Protein AF-0000000073393380 (afdb_homodimer)

Solvent-accessible surface area (backbone atoms only — not comparable to full-atom values): 17918 Å² total; per-residue (Å²): 132,68,66,60,59,57,25,52,54,34,17,54,56,36,40,77,70,47,78,63,51,89,73,60,77,47,24,74,62,22,29,33,35,40,22,44,16,52,10,60,42,40,90,41,51,41,58,27,42,63,48,53,60,24,25,34,31,43,33,21,24,47,62,35,46,78,71,42,46,29,61,55,38,27,52,35,43,33,40,66,76,34,58,25,59,35,37,38,33,36,30,43,53,91,44,82,36,46,63,52,49,51,66,61,51,49,51,40,38,45,76,58,66,36,54,64,75,62,55,69,74,46,62,55,52,63,57,62,46,49,43,77,46,56,70,60,47,27,53,53,38,48,50,53,52,66,66,33,77,79,41,65,95,56,43,54,29,18,33,40,27,37,67,44,50,45,44,71,43,81,77,38,82,49,124,131,67,66,62,59,57,26,54,54,34,17,56,55,37,40,74,69,49,76,63,51,91,73,60,78,47,24,73,63,21,29,32,33,40,21,44,16,54,11,57,42,41,92,41,51,41,58,25,43,63,48,52,61,24,25,35,32,42,32,20,23,50,64,36,47,77,72,41,47,31,62,55,36,28,52,34,44,34,40,65,74,36,57,25,58,35,36,38,33,36,30,44,52,90,44,80,38,48,63,54,49,50,66,61,50,50,52,41,40,43,76,56,65,37,55,65,73,62,55,68,74,46,61,54,53,64,59,62,45,50,43,79,46,56,68,58,46,26,54,52,39,49,50,53,52,67,66,32,75,79,40,65,94,56,42,55,29,18,33,39,27,37,69,44,49,45,43,70,41,81,77,37,84,48,124

Radius of gyration: 18.84 Å; Cα contacts (8 Å, |Δi|>4): 774; chains: 2; bounding box: 48×49×43 Å

InterPro domains:
  IPR001765 Carbonic anhydrase [PF00484] (32-168)
  IPR001765 Carbonic anhydrase [PTHR43175] (2-173)
  IPR001765 Carbonic anhydrase [SM00947] (24-172)
  IPR036874 Carbonic anhydrase superfa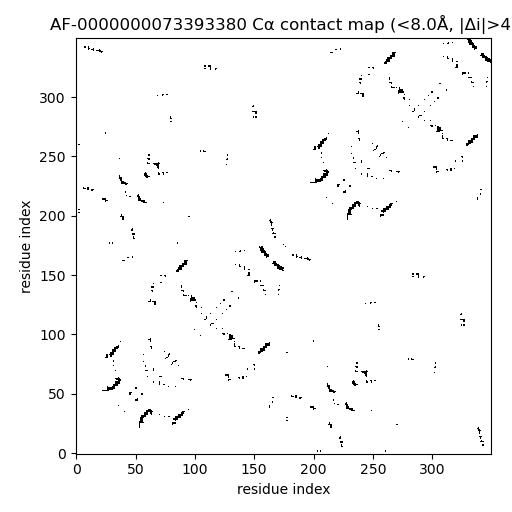mily [G3DSA:3.40.1050.10] (2-174)
  IPR036874 Carbonic anhydrase superfamily [SSF53056] (4-171)

Sequence (350 aa):
MMILNEILENNKKFVDEFVGEELSHHPQKKLAILTCMDCRLTGFLEPALGIGRGDAKIIKNAGNTIVGEDAIRSIAAAIFSLGAEEVLVIGHTECGMAGSDPDKLRNAMIERGIPQEEIDKVDLKSWIGGFEDEEENVIDTVEKIRNHPLIPDVPIHGLMMDIVTGKLDVVVDDRMMILNEILENNKKFVDEFVGEELSHHPQKKLAILTCMDCRLTGFLEPALGIGRGDAKIIKNAGNTIVGEDAIRSIAAAIFSLGAEEVLVIGHTECGMAGSDPDKLRNAMIERGIPQEEIDKVDLKSWIGGFEDEEENVIDTVEKIRNHPLIPDVPIHGLMMDIVTGKLDVVVDDR

Foldseek 3Di:
DPVVVVVVVVVVVVVVPDDDDDADQAAPQLEEEQEEPDPLCVVQLQVLVPHDPRHYHYHYYQLSADLDCPVLVSVLCSVPPRRRQEYEYEYEPPRPLAPDDLVVVLVVCVVVPNDPVVVVVDPSCSVNRGHNDSLVRQVVRQVCNCPDPSHDDGHYWYWYAYSVPRDIDTSGGRD/DPVVVVVVVVVVVVVVPDDDDDADQAAPQLEEEQEEPDPLCVVQLQVLVPHDPRHYHYHYYQLSADLDCPVLVSVLCSVPPRRRQEYEYEYEPPRPLAPDDLVVVLVVCVVVPNDPVVVVVDPSCSVNRGHNDSLVRQVVRQVCNCPDPSHDDGHYWYWYAYSVPRDIDTSGGRD

pLDDT: mean 96.75, std 4.53, range [51.59, 98.94]

Structure (mmCIF, N/CA/C/O backbone):
data_AF-0000000073393380-model_v1
#
loop_
_entity.id
_entity.type
_entity.pdbx_description
1 polymer 'Carbonic anhydrase'
#
loop_
_atom_site.group_PDB
_atom_site.id
_atom_site.type_symbol
_atom_site.label_atom_id
_atom_site.label_alt_id
_atom_site.label_comp_id
_atom_site.label_asym_id
_atom_site.label_entity_id
_atom_site.label_seq_id
_atom_site.pdbx_PDB_ins_code
_atom_site.Cartn_x
_atom_site.Cartn_y
_atom_site.Cartn_z
_atom_site.occupancy
_atom_site.B_iso_or_equiv
_atom_site.auth_seq_id
_atom_site.auth_comp_id
_atom_site.auth_asym_id
_atom_site.auth_atom_id
_atom_site.pdbx_PDB_model_num
ATOM 1 N N . MET A 1 1 ? 7.055 25.594 3.498 1 51.59 1 MET A N 1
ATOM 2 C CA . MET A 1 1 ? 7.109 25.344 2.062 1 51.59 1 MET A CA 1
ATOM 3 C C . MET A 1 1 ? 6.371 24.047 1.716 1 51.59 1 MET A C 1
ATOM 5 O O . MET A 1 1 ? 6.316 23.125 2.527 1 51.59 1 MET A O 1
ATOM 9 N N . MET A 1 2 ? 5.367 24.125 0.705 1 72.38 2 MET A N 1
ATOM 10 C CA . MET A 1 2 ? 4.531 23.016 0.261 1 72.38 2 MET A CA 1
ATOM 11 C C . MET A 1 2 ? 5.379 21.891 -0.342 1 72.38 2 MET A C 1
ATOM 13 O O . MET A 1 2 ? 6.152 22.125 -1.27 1 72.38 2 MET A O 1
ATOM 17 N N . ILE A 1 3 ? 5.492 20.734 0.31 1 90.38 3 ILE A N 1
ATOM 18 C CA . ILE A 1 3 ? 6.348 19.594 -0.017 1 90.38 3 ILE A CA 1
ATOM 19 C C . ILE A 1 3 ? 6.246 19.281 -1.509 1 90.38 3 ILE A C 1
ATOM 21 O O . ILE A 1 3 ? 7.199 18.781 -2.113 1 90.38 3 ILE A O 1
ATOM 25 N N . LEU A 1 4 ? 5.195 19.797 -2.158 1 94.31 4 LEU A N 1
ATOM 26 C CA . LEU A 1 4 ? 4.98 19.484 -3.568 1 94.31 4 LEU A CA 1
ATOM 27 C C . LEU A 1 4 ? 6.039 20.156 -4.438 1 94.31 4 LEU A C 1
ATOM 29 O O . LEU A 1 4 ? 6.57 19.547 -5.363 1 94.31 4 LEU A O 1
ATOM 33 N N . ASN A 1 5 ? 6.41 21.453 -4.121 1 94.88 5 ASN A N 1
ATOM 34 C CA . ASN A 1 5 ? 7.422 22.156 -4.898 1 94.88 5 ASN A CA 1
ATOM 35 C C . ASN A 1 5 ? 8.773 21.453 -4.832 1 94.88 5 ASN A C 1
ATOM 37 O O . ASN A 1 5 ? 9.469 21.344 -5.84 1 94.88 5 ASN A O 1
ATOM 41 N N . GLU A 1 6 ? 9.102 21.047 -3.682 1 96 6 GLU A N 1
ATOM 42 C CA . GLU A 1 6 ? 10.352 20.328 -3.504 1 96 6 GLU A CA 1
ATOM 43 C C . GLU A 1 6 ? 10.359 19.031 -4.305 1 96 6 GLU A C 1
ATOM 45 O O . GLU A 1 6 ? 11.375 18.672 -4.922 1 96 6 GLU A O 1
ATOM 50 N N . ILE A 1 7 ? 9.266 18.344 -4.336 1 97.56 7 ILE A N 1
ATOM 51 C CA . ILE A 1 7 ? 9.117 17.094 -5.059 1 97.56 7 ILE A CA 1
ATOM 52 C C . ILE A 1 7 ? 9.281 17.328 -6.559 1 97.56 7 ILE A C 1
ATOM 54 O O . ILE A 1 7 ? 10 16.594 -7.238 1 97.56 7 ILE A O 1
ATOM 58 N N . LEU A 1 8 ? 8.688 18.375 -7.031 1 97.62 8 LEU A N 1
ATOM 59 C CA . LEU A 1 8 ? 8.742 18.656 -8.461 1 97.62 8 LEU A CA 1
ATOM 60 C C . LEU A 1 8 ? 10.148 19.094 -8.867 1 97.62 8 LEU A C 1
ATOM 62 O O . LEU A 1 8 ? 10.609 18.75 -9.961 1 97.62 8 LEU A O 1
ATOM 66 N N . GLU A 1 9 ? 10.828 19.859 -8 1 97.31 9 GLU A N 1
ATOM 67 C CA . GLU A 1 9 ? 12.211 20.234 -8.266 1 97.31 9 GLU A CA 1
ATOM 68 C C . GLU A 1 9 ? 13.125 19.016 -8.312 1 97.31 9 GLU A C 1
ATOM 70 O O . GLU A 1 9 ? 13.969 18.906 -9.203 1 97.31 9 GLU A O 1
ATOM 75 N N . ASN A 1 10 ? 12.953 18.156 -7.367 1 98.12 10 ASN A N 1
ATOM 76 C CA . ASN A 1 10 ? 13.711 16.922 -7.367 1 98.12 10 ASN A CA 1
ATOM 77 C C . ASN A 1 10 ? 13.43 16.094 -8.617 1 98.12 10 ASN A C 1
ATOM 79 O O . ASN A 1 10 ? 14.336 15.484 -9.188 1 98.12 10 ASN A O 1
ATOM 83 N N . ASN A 1 11 ? 12.148 16.031 -9.023 1 98.69 11 ASN A N 1
ATOM 84 C CA . ASN A 1 11 ? 11.766 15.234 -10.18 1 98.69 11 ASN A CA 1
ATOM 85 C C . ASN A 1 11 ? 12.414 15.75 -11.461 1 98.69 11 ASN A C 1
ATOM 87 O O . ASN A 1 11 ? 12.82 14.953 -12.312 1 98.69 11 ASN A O 1
ATOM 91 N N . LYS A 1 12 ? 12.508 17.062 -11.57 1 98.19 12 LYS A N 1
ATOM 92 C CA . LYS A 1 12 ? 13.18 17.641 -12.727 1 98.19 12 LYS A CA 1
ATOM 93 C C . LYS A 1 12 ? 14.617 17.141 -12.836 1 98.19 12 LYS A C 1
ATOM 95 O O . LYS A 1 12 ? 15.062 16.75 -13.914 1 98.19 12 LYS A O 1
ATOM 100 N N . LYS A 1 13 ? 15.305 17.141 -11.727 1 98.25 13 LYS A N 1
ATOM 101 C CA . LYS A 1 13 ? 16.688 16.656 -11.695 1 98.25 13 LYS A CA 1
ATOM 102 C C . LYS A 1 13 ? 16.75 15.172 -12.023 1 98.25 13 LYS A C 1
ATOM 104 O O . LYS A 1 13 ? 17.625 14.734 -12.781 1 98.25 13 LYS A O 1
ATOM 109 N N . PHE A 1 14 ? 15.852 14.453 -11.43 1 98.62 14 PHE A N 1
ATOM 110 C CA . PHE A 1 14 ? 15.797 13.016 -11.648 1 98.62 14 PHE A CA 1
ATOM 111 C C . PHE A 1 14 ? 15.633 12.695 -13.133 1 98.62 14 PHE A C 1
ATOM 113 O O . PHE A 1 14 ? 16.359 11.867 -13.68 1 98.62 14 PHE A O 1
ATOM 120 N N . VAL A 1 15 ? 14.664 13.305 -13.789 1 98 15 VAL A N 1
ATOM 121 C CA . VAL A 1 15 ? 14.32 13.039 -15.18 1 98 15 VAL A CA 1
ATOM 122 C C . VAL A 1 15 ? 15.492 13.414 -16.078 1 98 15 VAL A C 1
ATOM 124 O O . VAL A 1 15 ? 15.75 12.742 -17.094 1 98 15 VAL A O 1
ATOM 127 N N . ASP A 1 16 ? 16.234 14.445 -15.719 1 97.5 16 ASP A N 1
ATOM 128 C CA . ASP A 1 16 ? 17.391 14.898 -16.5 1 97.5 16 ASP A CA 1
ATOM 129 C C . ASP A 1 16 ? 18.5 13.852 -16.5 1 97.5 16 ASP A C 1
ATOM 131 O O . ASP A 1 16 ? 19.281 13.758 -17.438 1 97.5 16 ASP A O 1
ATOM 135 N N . GLU A 1 17 ? 18.516 13.031 -15.438 1 97.19 17 GLU A N 1
ATOM 136 C CA . GLU A 1 17 ? 19.641 12.117 -15.258 1 97.19 17 GLU A CA 1
ATOM 137 C C . GLU A 1 17 ? 19.25 10.68 -15.562 1 97.19 17 GLU A C 1
ATOM 139 O O . GLU A 1 17 ? 20.094 9.852 -15.906 1 97.19 17 GLU A O 1
ATOM 144 N N . PHE A 1 18 ? 18 10.414 -15.43 1 95.81 18 PHE A N 1
ATOM 145 C CA . PHE A 1 18 ? 17.516 9.047 -15.555 1 95.81 18 PHE A CA 1
ATOM 146 C C . PHE A 1 18 ? 17.281 8.688 -17.016 1 95.81 18 PHE A C 1
ATOM 148 O O . PHE A 1 18 ? 16.656 9.453 -17.75 1 95.81 18 PHE A O 1
ATOM 155 N N . VAL A 1 19 ? 17.797 7.523 -17.453 1 93.88 19 VAL A N 1
ATOM 156 C CA . VAL A 1 19 ? 17.516 6.992 -18.781 1 93.88 19 VAL A CA 1
ATOM 157 C C . VAL A 1 19 ? 16.297 6.062 -18.734 1 93.88 19 VAL A C 1
ATOM 159 O O . VAL A 1 19 ? 16.344 5.031 -18.047 1 93.88 19 VAL A O 1
ATOM 162 N N . GLY A 1 20 ? 15.273 6.387 -19.438 1 93.06 20 GLY A N 1
ATOM 163 C CA . GLY A 1 20 ? 14.023 5.637 -19.438 1 93.06 20 GLY A CA 1
ATOM 164 C C . GLY A 1 20 ? 14.219 4.16 -19.719 1 93.06 20 GLY A C 1
ATOM 165 O O . GLY A 1 20 ? 15.07 3.781 -20.531 1 93.06 20 GLY A O 1
ATOM 166 N N . GLU A 1 21 ? 13.453 3.314 -18.984 1 93.5 21 GLU A N 1
ATOM 167 C CA . GLU A 1 21 ? 13.492 1.865 -19.156 1 93.5 21 GLU A CA 1
ATOM 168 C C . GLU A 1 21 ? 12.086 1.28 -19.219 1 93.5 21 GLU A C 1
ATOM 170 O O . GLU A 1 21 ? 11.242 1.605 -18.375 1 93.5 21 GLU A O 1
ATOM 175 N N . GLU A 1 22 ? 11.844 0.498 -20.25 1 95.88 22 GLU A N 1
ATOM 176 C CA . GLU A 1 22 ? 10.562 -0.199 -20.344 1 95.88 22 GLU A CA 1
ATOM 177 C C . GLU A 1 22 ? 10.617 -1.55 -19.641 1 95.88 22 GLU A C 1
ATOM 179 O O . GLU A 1 22 ? 11.547 -2.33 -19.844 1 95.88 22 GLU A O 1
ATOM 184 N N . LEU A 1 23 ? 9.664 -1.753 -18.75 1 96.56 23 LEU A N 1
ATOM 185 C CA . LEU A 1 23 ? 9.555 -3.016 -18.031 1 96.56 23 LEU A CA 1
ATOM 186 C C . LEU A 1 23 ? 8.141 -3.572 -18.125 1 96.56 23 LEU A C 1
ATOM 188 O O . LEU A 1 23 ? 7.176 -2.814 -18.281 1 96.56 23 LEU A O 1
ATOM 192 N N . SER A 1 24 ? 8.039 -4.84 -18.062 1 95.56 24 SER A N 1
ATOM 193 C CA . SER A 1 24 ? 6.742 -5.5 -17.984 1 95.56 24 SER A CA 1
ATOM 194 C C . SER A 1 24 ? 6.004 -5.145 -16.703 1 95.56 24 SER A C 1
ATOM 196 O O . SER A 1 24 ? 6.629 -4.949 -15.656 1 95.56 24 SER A O 1
ATOM 198 N N . HIS A 1 25 ? 4.711 -5.078 -16.766 1 95 25 HIS A N 1
ATOM 199 C CA . HIS A 1 25 ? 3.939 -4.852 -15.555 1 95 25 HIS A CA 1
ATOM 200 C C . HIS A 1 25 ? 3.67 -6.164 -14.82 1 95 25 HIS A C 1
ATOM 202 O O . HIS A 1 25 ? 3.027 -6.172 -13.766 1 95 25 HIS A O 1
ATOM 208 N N . HIS A 1 26 ? 4.094 -7.297 -15.367 1 97.31 26 HIS A N 1
ATOM 209 C CA . HIS A 1 26 ? 4.055 -8.57 -14.656 1 97.31 26 HIS A CA 1
ATOM 210 C C . HIS A 1 26 ? 5.273 -8.727 -13.75 1 97.31 26 HIS A C 1
ATOM 212 O O . HIS A 1 26 ? 6.41 -8.562 -14.195 1 97.31 26 HIS A O 1
ATOM 218 N N . PRO A 1 27 ? 5.055 -9.07 -12.477 1 98 27 PRO A N 1
ATOM 219 C CA . PRO A 1 27 ? 6.199 -9.195 -11.57 1 98 27 PRO A CA 1
ATOM 220 C C . PRO A 1 27 ? 7.09 -10.391 -11.914 1 98 27 PRO A C 1
ATOM 222 O O . PRO A 1 27 ? 6.621 -11.531 -11.945 1 98 27 PRO A O 1
ATOM 225 N N . GLN A 1 28 ? 8.352 -10.148 -12.055 1 97.44 28 GLN A N 1
ATOM 226 C CA . GLN A 1 28 ? 9.305 -11.148 -12.531 1 97.44 28 GLN A CA 1
ATOM 227 C C . GLN A 1 28 ? 9.453 -12.289 -11.523 1 97.44 28 GLN A C 1
ATOM 229 O O . GLN A 1 28 ? 9.672 -13.438 -11.914 1 97.44 28 GLN A O 1
ATOM 234 N N . LYS A 1 29 ? 9.273 -12 -10.297 1 97.56 29 LYS A N 1
ATOM 235 C CA . LYS A 1 29 ? 9.453 -13.047 -9.297 1 97.56 29 LYS A CA 1
ATOM 236 C C . LYS A 1 29 ? 8.109 -13.672 -8.914 1 97.56 29 LYS A C 1
ATOM 238 O O . LYS A 1 29 ? 8.031 -14.453 -7.969 1 97.56 29 LYS A O 1
ATOM 243 N N . LYS A 1 30 ? 6.992 -13.219 -9.609 1 97.75 30 LYS A N 1
ATOM 244 C CA . LYS A 1 30 ? 5.645 -13.75 -9.438 1 97.75 30 LYS A CA 1
ATOM 245 C C . LYS A 1 30 ? 5.203 -13.672 -7.977 1 97.75 30 LYS A C 1
ATOM 247 O O . LYS A 1 30 ? 4.637 -14.625 -7.441 1 97.75 30 LYS A O 1
ATOM 252 N N . LEU A 1 31 ? 5.547 -12.547 -7.328 1 98.25 31 LEU A N 1
ATOM 253 C CA . LEU A 1 31 ? 5.363 -12.344 -5.895 1 98.25 31 LEU A CA 1
ATOM 254 C C . LEU A 1 31 ? 4.473 -11.133 -5.629 1 98.25 31 LEU A C 1
ATOM 256 O O . LEU A 1 31 ? 4.625 -10.086 -6.27 1 98.25 31 LEU A O 1
ATOM 260 N N . ALA A 1 32 ? 3.498 -11.281 -4.77 1 98.69 32 ALA A N 1
ATOM 261 C CA . ALA A 1 32 ? 2.756 -10.172 -4.18 1 98.69 32 ALA A CA 1
ATOM 262 C C . ALA A 1 32 ? 3.064 -10.039 -2.689 1 98.69 32 ALA A C 1
ATOM 264 O O . ALA A 1 32 ? 3.17 -11.039 -1.978 1 98.69 32 ALA A O 1
ATOM 265 N N . ILE A 1 33 ? 3.289 -8.797 -2.215 1 98.94 33 ILE A N 1
ATOM 266 C CA . ILE A 1 33 ? 3.633 -8.531 -0.822 1 98.94 33 ILE A CA 1
ATOM 267 C C . ILE A 1 33 ? 2.621 -7.562 -0.217 1 98.94 33 ILE A C 1
ATOM 269 O O . ILE A 1 33 ? 2.287 -6.543 -0.826 1 98.94 33 ILE A O 1
ATOM 273 N N . LEU A 1 34 ? 2.023 -7.867 0.878 1 98.94 34 LEU A N 1
ATOM 274 C CA . LEU A 1 34 ? 1.316 -6.926 1.736 1 98.94 34 LEU A CA 1
ATOM 275 C C . LEU A 1 34 ? 2.162 -6.555 2.949 1 98.94 34 LEU A C 1
ATOM 277 O O . LEU A 1 34 ? 2.598 -7.43 3.701 1 98.94 34 LEU A O 1
ATOM 281 N N . THR A 1 35 ? 2.48 -5.266 3.123 1 98.94 35 THR A N 1
ATOM 282 C CA . THR A 1 35 ? 3.268 -4.797 4.258 1 98.94 35 THR A CA 1
ATOM 283 C C . THR A 1 35 ? 2.752 -3.451 4.758 1 98.94 35 THR A C 1
ATOM 285 O O . THR A 1 35 ? 1.677 -3.004 4.352 1 98.94 35 THR A O 1
ATOM 288 N N . CYS A 1 36 ? 3.434 -2.889 5.711 1 98.88 36 CYS A N 1
ATOM 289 C CA . CYS A 1 36 ? 2.977 -1.67 6.367 1 98.88 36 CYS A CA 1
ATOM 290 C C . CYS A 1 36 ? 3.34 -0.438 5.547 1 98.88 36 CYS A C 1
ATOM 292 O O . CYS A 1 36 ? 4.328 -0.449 4.809 1 98.88 36 CYS A O 1
ATOM 294 N N . MET A 1 37 ? 2.627 0.614 5.676 1 98.81 37 MET A N 1
ATOM 295 C CA . MET A 1 37 ? 2.885 1.902 5.039 1 98.81 37 MET A CA 1
ATOM 296 C C . MET A 1 37 ? 4.047 2.621 5.715 1 98.81 37 MET A C 1
ATOM 298 O O . MET A 1 37 ? 4.422 3.725 5.312 1 98.81 37 MET A O 1
ATOM 302 N N . ASP A 1 38 ? 4.691 2.129 6.715 1 98.81 38 ASP A N 1
ATOM 303 C CA . ASP A 1 38 ? 5.684 2.756 7.582 1 98.81 38 ASP A CA 1
ATOM 304 C C . ASP A 1 38 ? 6.805 3.393 6.762 1 98.81 38 ASP A C 1
ATOM 306 O O . ASP A 1 38 ? 7.348 2.766 5.852 1 98.81 38 ASP A O 1
ATOM 310 N N . CYS A 1 39 ? 7.148 4.621 7.117 1 98.75 39 CYS A N 1
ATOM 311 C CA . CYS A 1 39 ? 8.141 5.379 6.367 1 98.75 39 CYS A CA 1
ATOM 312 C C . CYS A 1 39 ? 9.516 4.746 6.488 1 98.75 39 CYS A C 1
ATOM 314 O O . CYS A 1 39 ? 10.375 4.949 5.625 1 98.75 39 CYS A O 1
ATOM 316 N N . ARG A 1 40 ? 9.805 3.949 7.512 1 98.69 40 ARG A N 1
ATOM 317 C CA . ARG A 1 40 ? 11.109 3.336 7.734 1 98.69 40 ARG A CA 1
ATOM 318 C C . ARG A 1 40 ? 11.328 2.158 6.793 1 98.69 40 ARG A C 1
ATOM 320 O O . ARG A 1 40 ? 12.461 1.683 6.641 1 98.69 40 ARG A O 1
ATOM 327 N N . LEU A 1 41 ? 10.297 1.688 6.062 1 98.69 41 LEU A N 1
ATOM 328 C CA . LEU A 1 41 ? 10.414 0.538 5.176 1 98.69 41 LEU A CA 1
ATOM 329 C C . LEU A 1 41 ? 10.906 0.966 3.795 1 98.69 41 LEU A C 1
ATOM 331 O O . LEU A 1 41 ? 11.406 0.143 3.027 1 98.69 41 LEU A O 1
ATOM 335 N N . THR A 1 42 ? 10.734 2.248 3.436 1 98.25 42 THR A N 1
ATOM 336 C CA . THR A 1 42 ? 11.102 2.76 2.119 1 98.25 42 THR A CA 1
ATOM 337 C C . THR A 1 42 ? 12.594 2.576 1.867 1 98.25 42 THR A C 1
ATOM 339 O O . THR A 1 42 ? 13.422 3.076 2.629 1 98.25 42 THR A O 1
ATOM 342 N N . GLY A 1 43 ? 12.953 1.857 0.762 1 97.25 43 GLY A N 1
ATOM 343 C CA . GLY A 1 43 ? 14.352 1.642 0.442 1 97.25 43 GLY A CA 1
ATOM 344 C C . GLY A 1 43 ? 15.055 0.718 1.42 1 97.25 43 GLY A C 1
ATOM 345 O O . GLY A 1 43 ? 16.281 0.667 1.461 1 97.25 43 GLY A O 1
ATOM 346 N N . PHE A 1 44 ? 14.344 0.083 2.291 1 98.5 44 PHE A N 1
ATOM 347 C CA . PHE A 1 44 ? 14.867 -0.803 3.328 1 98.5 44 PHE A CA 1
ATOM 348 C C . PHE A 1 44 ? 14.289 -2.205 3.178 1 98.5 44 PHE A C 1
ATOM 350 O O . PHE A 1 44 ? 15.031 -3.189 3.152 1 98.5 44 PHE A O 1
ATOM 357 N N . LEU A 1 45 ? 12.906 -2.336 2.973 1 98.75 45 LEU A N 1
ATOM 358 C CA . LEU A 1 45 ? 12.227 -3.611 2.787 1 98.75 45 LEU A CA 1
ATOM 359 C C . LEU A 1 45 ? 12.758 -4.34 1.558 1 98.75 45 LEU A C 1
ATOM 361 O O . LEU A 1 45 ? 13.086 -5.527 1.627 1 98.75 45 LEU A O 1
ATOM 365 N N . GLU A 1 46 ? 12.914 -3.613 0.442 1 98.5 46 GLU A N 1
ATOM 366 C CA . GLU A 1 46 ? 13.188 -4.219 -0.86 1 98.5 46 GLU A CA 1
ATOM 367 C C . GLU A 1 46 ? 14.57 -4.848 -0.898 1 98.5 46 GLU A C 1
ATOM 369 O O . GLU A 1 46 ? 14.719 -6.027 -1.227 1 98.5 46 GLU A O 1
ATOM 374 N N . PRO A 1 47 ? 15.641 -4.109 -0.47 1 98.06 47 PRO A N 1
ATOM 375 C CA . PRO A 1 47 ? 16.938 -4.789 -0.455 1 98.06 47 PRO A CA 1
ATOM 376 C C . PRO A 1 47 ? 17.016 -5.895 0.593 1 98.06 47 PRO A C 1
ATOM 378 O O . PRO A 1 47 ? 17.719 -6.891 0.394 1 98.06 47 PRO A O 1
ATOM 381 N N . ALA A 1 48 ? 16.297 -5.758 1.695 1 98.56 48 ALA A N 1
ATOM 382 C CA . ALA A 1 48 ? 16.297 -6.801 2.717 1 98.56 48 ALA A CA 1
ATOM 383 C C . ALA A 1 48 ? 15.703 -8.102 2.174 1 98.56 48 ALA A C 1
ATOM 385 O O . ALA A 1 48 ? 16.062 -9.188 2.621 1 98.56 48 ALA A O 1
ATOM 386 N N . LEU A 1 49 ? 14.773 -7.973 1.229 1 98.62 49 LEU A N 1
ATOM 387 C CA . LEU A 1 49 ? 14.125 -9.133 0.618 1 98.62 49 LEU A CA 1
ATOM 388 C C . LEU A 1 49 ? 14.898 -9.602 -0.61 1 98.62 49 LEU A C 1
ATOM 390 O O . LEU A 1 49 ? 14.664 -10.695 -1.118 1 98.62 49 LEU A O 1
ATOM 394 N N . GLY A 1 50 ? 15.812 -8.781 -1.138 1 98.12 50 GLY A N 1
ATOM 395 C CA . GLY A 1 50 ? 16.5 -9.078 -2.387 1 98.12 50 GLY A CA 1
ATOM 396 C C . GLY A 1 50 ? 15.633 -8.844 -3.611 1 98.12 50 GLY A C 1
ATOM 397 O O . GLY A 1 50 ? 15.719 -9.578 -4.594 1 98.12 50 GLY A O 1
ATOM 398 N N . ILE A 1 51 ? 14.703 -7.82 -3.533 1 97.94 51 ILE A N 1
ATOM 399 C CA . ILE A 1 51 ? 13.875 -7.504 -4.688 1 97.94 51 ILE A CA 1
ATOM 400 C C . ILE A 1 51 ? 14.156 -6.074 -5.152 1 97.94 51 ILE A C 1
ATOM 402 O O . ILE A 1 51 ? 14.68 -5.262 -4.387 1 97.94 51 ILE A O 1
ATOM 406 N N . GLY A 1 52 ? 13.898 -5.809 -6.418 1 97.31 52 GLY A N 1
ATOM 407 C CA . GLY A 1 52 ? 14.039 -4.5 -7.039 1 97.31 52 GLY A CA 1
ATOM 408 C C . GLY A 1 52 ? 12.922 -4.188 -8.023 1 97.31 52 GLY A C 1
ATOM 409 O O . GLY A 1 52 ? 11.859 -4.801 -7.973 1 97.31 52 GLY A O 1
ATOM 410 N N . ARG A 1 53 ? 13.141 -3.189 -8.805 1 97.94 53 ARG A N 1
ATOM 411 C CA . ARG A 1 53 ? 12.156 -2.73 -9.781 1 97.94 53 ARG A CA 1
ATOM 412 C C . ARG A 1 53 ? 11.719 -3.869 -10.695 1 97.94 53 ARG A C 1
ATOM 414 O O . ARG A 1 53 ? 12.555 -4.582 -11.25 1 97.94 53 ARG A O 1
ATOM 421 N N . GLY A 1 54 ? 10.406 -4.125 -10.781 1 98.25 54 GLY A N 1
ATOM 422 C CA . GLY A 1 54 ? 9.844 -5.133 -11.672 1 98.25 54 GLY A CA 1
ATOM 423 C C . GLY A 1 54 ? 9.641 -6.477 -11 1 98.25 54 GLY A C 1
ATOM 424 O O . GLY A 1 54 ? 8.984 -7.359 -11.555 1 98.25 54 GLY A O 1
ATOM 425 N N . ASP A 1 55 ? 10.062 -6.688 -9.797 1 98.12 55 ASP A N 1
ATOM 426 C CA . ASP A 1 55 ? 10.18 -8.023 -9.219 1 98.12 55 ASP A CA 1
ATOM 427 C C . ASP A 1 55 ? 8.875 -8.453 -8.555 1 98.12 55 ASP A C 1
ATOM 429 O O . ASP A 1 55 ? 8.484 -9.617 -8.633 1 98.12 55 ASP A O 1
ATOM 433 N N . ALA A 1 56 ? 8.141 -7.496 -7.879 1 98.69 56 ALA A N 1
ATOM 434 C CA . ALA A 1 56 ? 7.012 -7.902 -7.043 1 98.69 56 ALA A CA 1
ATOM 435 C C . ALA A 1 56 ? 5.941 -6.816 -7 1 98.69 56 ALA A C 1
ATOM 437 O O . ALA A 1 56 ? 6.25 -5.625 -7.078 1 98.69 56 ALA A O 1
ATOM 438 N N . LYS A 1 57 ? 4.66 -7.223 -6.957 1 98.88 57 LYS A N 1
ATOM 439 C CA . LYS A 1 57 ? 3.588 -6.305 -6.582 1 98.88 57 LYS A CA 1
ATOM 440 C C . LYS A 1 57 ? 3.596 -6.035 -5.082 1 98.88 57 LYS A C 1
ATOM 442 O O . LYS A 1 57 ? 3.711 -6.961 -4.277 1 98.88 57 LYS A O 1
ATOM 447 N N . ILE A 1 58 ? 3.553 -4.754 -4.66 1 98.94 58 ILE A N 1
ATOM 448 C CA . ILE A 1 58 ? 3.633 -4.43 -3.238 1 98.94 58 ILE A CA 1
ATOM 449 C C . ILE A 1 58 ? 2.404 -3.625 -2.822 1 98.94 58 ILE A C 1
ATOM 451 O O . ILE A 1 58 ? 2.127 -2.564 -3.389 1 98.94 58 ILE A O 1
ATOM 455 N N . ILE A 1 59 ? 1.655 -4.137 -1.916 1 98.94 59 ILE A N 1
ATOM 456 C CA . ILE A 1 59 ? 0.506 -3.508 -1.274 1 98.94 59 ILE A CA 1
ATOM 457 C C . ILE A 1 59 ? 0.898 -3.016 0.118 1 98.94 59 ILE A C 1
ATOM 459 O O . ILE A 1 59 ? 1.595 -3.717 0.857 1 98.94 59 ILE A O 1
ATOM 463 N N . LYS A 1 60 ? 0.549 -1.764 0.445 1 98.88 60 LYS A N 1
ATOM 464 C CA . LYS A 1 60 ? 0.938 -1.169 1.721 1 98.88 60 LYS A CA 1
ATOM 465 C C . LYS A 1 60 ? -0.249 -0.483 2.393 1 98.88 60 LYS A C 1
ATOM 467 O O . LYS A 1 60 ? -0.896 0.377 1.791 1 98.88 60 LYS A O 1
ATOM 472 N N . ASN A 1 61 ? -0.556 -0.849 3.57 1 98.25 61 ASN A N 1
ATOM 473 C CA . ASN A 1 61 ? -1.533 -0.194 4.434 1 98.25 61 ASN A CA 1
ATOM 474 C C . ASN A 1 61 ? -1.031 -0.086 5.867 1 98.25 61 ASN A C 1
ATOM 476 O O . ASN A 1 61 ? -0.053 -0.738 6.238 1 98.25 61 ASN A O 1
ATOM 480 N N . ALA A 1 62 ? -1.69 0.764 6.645 1 98.19 62 ALA A N 1
ATOM 481 C CA . ALA A 1 62 ? -1.318 0.918 8.047 1 98.19 62 ALA A CA 1
ATOM 482 C C . ALA A 1 62 ? -1.332 -0.427 8.773 1 98.19 62 ALA A C 1
ATOM 484 O O . ALA A 1 62 ? -2.336 -1.145 8.742 1 98.19 62 ALA A O 1
ATOM 485 N N . GLY A 1 63 ? -0.091 -0.826 9.25 1 98 63 GLY A N 1
ATOM 486 C CA . GLY A 1 63 ? 0.001 -1.999 10.109 1 98 63 GLY A CA 1
ATOM 487 C C . GLY A 1 63 ? -0.019 -3.303 9.336 1 98 63 GLY A C 1
ATOM 488 O O . GLY A 1 63 ? -0.118 -4.379 9.922 1 98 63 GLY A O 1
ATOM 489 N N . ASN A 1 64 ? -0.024 -3.201 7.957 1 98.5 64 ASN A N 1
ATOM 490 C CA . ASN A 1 64 ? -0.214 -4.395 7.141 1 98.5 64 ASN A CA 1
ATOM 491 C C . ASN A 1 64 ? -1.491 -5.137 7.523 1 98.5 64 ASN A C 1
ATOM 493 O O . ASN A 1 64 ? -1.53 -6.367 7.496 1 98.5 64 ASN A O 1
ATOM 497 N N . THR A 1 65 ? -2.484 -4.418 7.922 1 97.69 65 THR A N 1
ATOM 498 C CA . THR A 1 65 ? -3.77 -4.941 8.367 1 97.69 65 THR A CA 1
ATOM 499 C C . THR A 1 65 ? -4.824 -4.785 7.281 1 97.69 65 THR A C 1
ATOM 501 O O . THR A 1 65 ? -4.781 -3.834 6.496 1 97.69 65 THR A O 1
ATOM 504 N N . ILE A 1 66 ? -5.754 -5.715 7.246 1 97.94 66 ILE A N 1
ATOM 505 C CA . ILE A 1 66 ? -6.855 -5.652 6.297 1 97.94 66 ILE A CA 1
ATOM 506 C C . ILE A 1 66 ? -8.164 -5.375 7.039 1 97.94 66 ILE A C 1
ATOM 508 O O . ILE A 1 66 ? -8.594 -6.176 7.867 1 97.94 66 ILE A O 1
ATOM 512 N N . VAL A 1 67 ? -8.766 -4.27 6.789 1 95.56 67 VAL A N 1
ATOM 513 C CA . VAL A 1 67 ? -10.023 -3.881 7.41 1 95.56 67 VAL A CA 1
ATOM 514 C C . VAL A 1 67 ? -11.133 -3.871 6.363 1 95.56 67 VAL A C 1
ATOM 516 O O . VAL A 1 67 ? -12.305 -4.074 6.691 1 95.56 67 VAL A O 1
ATOM 519 N N . GLY A 1 68 ? -10.812 -3.711 5.109 1 94.81 68 GLY A N 1
ATOM 520 C CA . GLY A 1 68 ? -11.742 -3.635 3.994 1 94.81 68 GLY A CA 1
ATOM 521 C C . GLY A 1 68 ? -11.281 -4.406 2.773 1 94.81 68 GLY A C 1
ATOM 522 O O . GLY A 1 68 ? -10.609 -5.434 2.9 1 94.81 68 GLY A O 1
ATOM 523 N N . GLU A 1 69 ? -11.664 -3.934 1.64 1 96.94 69 GLU A N 1
ATOM 524 C CA . GLU A 1 69 ? -11.484 -4.762 0.45 1 96.94 69 GLU A CA 1
ATOM 525 C C . GLU A 1 69 ? -10.289 -4.293 -0.373 1 96.94 69 GLU A C 1
ATOM 527 O O . GLU A 1 69 ? -9.836 -5 -1.277 1 96.94 69 GLU A O 1
ATOM 532 N N . ASP A 1 70 ? -9.688 -3.131 -0.069 1 98.25 70 ASP A N 1
ATOM 533 C CA . ASP A 1 70 ? -8.633 -2.588 -0.921 1 98.25 70 ASP A CA 1
ATOM 534 C C . ASP A 1 70 ? -7.473 -3.574 -1.056 1 98.25 70 ASP A C 1
ATOM 536 O O . ASP A 1 70 ? -7.004 -3.844 -2.164 1 98.25 70 ASP A O 1
ATOM 540 N N . ALA A 1 71 ? -7.012 -4.113 0.071 1 98.56 71 ALA A N 1
ATOM 541 C CA . ALA A 1 71 ? -5.863 -5.012 0.046 1 98.56 71 ALA A CA 1
ATOM 542 C C . ALA A 1 71 ? -6.23 -6.355 -0.581 1 98.56 71 ALA A C 1
ATOM 544 O O . ALA A 1 71 ? -5.477 -6.895 -1.394 1 98.56 71 ALA A O 1
ATOM 545 N N . ILE A 1 72 ? -7.434 -6.875 -0.274 1 98.56 72 ILE A N 1
ATOM 546 C CA . ILE A 1 72 ? -7.867 -8.18 -0.761 1 98.56 72 ILE A CA 1
ATOM 547 C C . ILE A 1 72 ? -8 -8.148 -2.281 1 98.56 72 ILE A C 1
ATOM 549 O O . ILE A 1 72 ? -7.453 -9 -2.979 1 98.56 72 ILE A O 1
ATOM 553 N N . ARG A 1 73 ? -8.688 -7.156 -2.758 1 97.88 73 ARG A N 1
ATOM 554 C CA . ARG A 1 73 ? -8.875 -7.07 -4.203 1 97.88 73 ARG A CA 1
ATOM 555 C C . ARG A 1 73 ? -7.543 -6.836 -4.914 1 97.88 73 ARG A C 1
ATOM 557 O O . ARG A 1 73 ? -7.34 -7.305 -6.031 1 97.88 73 ARG A O 1
ATOM 564 N N . SER A 1 74 ? -6.621 -6.105 -4.289 1 98.62 74 SER A N 1
ATOM 565 C CA . SER A 1 74 ? -5.301 -5.879 -4.867 1 98.62 74 SER A CA 1
ATOM 566 C C . SER A 1 74 ? -4.516 -7.18 -4.973 1 98.62 74 SER A C 1
ATOM 568 O O . SER A 1 74 ? -3.883 -7.449 -5.996 1 98.62 74 SER A O 1
ATOM 570 N N . ILE A 1 75 ? -4.574 -8 -3.92 1 98.81 75 ILE A N 1
ATOM 571 C CA . ILE A 1 75 ? -3.936 -9.312 -3.93 1 98.81 75 ILE A CA 1
ATOM 572 C C . ILE A 1 75 ? -4.566 -10.188 -5.012 1 98.81 75 ILE A C 1
ATOM 574 O O . ILE A 1 75 ? -3.861 -10.852 -5.77 1 98.81 75 ILE A O 1
ATOM 578 N N . ALA A 1 76 ? -5.883 -10.172 -5.129 1 98.25 76 ALA A N 1
ATOM 579 C CA . ALA A 1 76 ? -6.594 -10.93 -6.152 1 98.25 76 ALA A CA 1
ATOM 580 C C . ALA A 1 76 ? -6.152 -10.516 -7.551 1 98.25 76 ALA A C 1
ATOM 582 O O . ALA A 1 76 ? -5.867 -11.367 -8.398 1 98.25 76 ALA A O 1
ATOM 583 N N . ALA A 1 77 ? -6.098 -9.219 -7.746 1 97.56 77 ALA A N 1
ATOM 584 C CA . ALA A 1 77 ? -5.648 -8.719 -9.047 1 97.56 77 ALA A CA 1
ATOM 585 C C . ALA A 1 77 ? -4.242 -9.211 -9.367 1 97.56 77 ALA A C 1
ATOM 587 O O . ALA A 1 77 ? -3.957 -9.609 -10.5 1 97.56 77 ALA A O 1
ATOM 588 N N . ALA A 1 78 ? -3.352 -9.172 -8.352 1 98.12 78 ALA A N 1
ATOM 589 C CA . ALA A 1 78 ? -1.979 -9.633 -8.539 1 98.12 78 ALA A CA 1
ATOM 590 C C . ALA A 1 78 ? -1.952 -11.094 -8.977 1 98.12 78 ALA A C 1
ATOM 592 O O . ALA A 1 78 ? -1.18 -11.469 -9.867 1 98.12 78 ALA A O 1
ATOM 593 N N . ILE A 1 79 ? -2.816 -11.898 -8.398 1 98 79 ILE A N 1
ATOM 594 C CA . ILE A 1 79 ? -2.809 -13.336 -8.648 1 98 79 ILE A CA 1
ATOM 595 C C . ILE A 1 79 ? -3.482 -13.633 -9.984 1 98 79 ILE A C 1
ATOM 597 O O . ILE A 1 79 ? -2.887 -14.266 -10.859 1 98 79 ILE A O 1
ATOM 601 N N . PHE A 1 80 ? -4.695 -13.109 -10.227 1 97.56 80 PHE A N 1
ATOM 602 C CA . PHE A 1 80 ? -5.523 -13.531 -11.352 1 97.56 80 PHE A CA 1
ATOM 603 C C . PHE A 1 80 ? -5.129 -12.797 -12.625 1 97.56 80 PHE A C 1
ATOM 605 O O . PHE A 1 80 ? -5.219 -13.352 -13.727 1 97.56 80 PHE A O 1
ATOM 612 N N . SER A 1 81 ? -4.645 -11.562 -12.477 1 95.19 81 SER A N 1
ATOM 613 C CA . SER A 1 81 ? -4.484 -10.742 -13.664 1 95.19 81 SER A CA 1
ATOM 614 C C . SER A 1 81 ? -3.016 -10.438 -13.938 1 95.19 81 SER A C 1
ATOM 616 O O . SER A 1 81 ? -2.639 -10.125 -15.07 1 95.19 81 SER A O 1
ATOM 618 N N . LEU A 1 82 ? -2.166 -10.562 -12.867 1 95.81 82 LEU A N 1
ATOM 619 C CA . LEU A 1 82 ? -0.828 -10.008 -13.047 1 95.81 82 LEU A CA 1
ATOM 620 C C . LEU A 1 82 ? 0.235 -11.086 -12.836 1 95.81 82 LEU A C 1
ATOM 622 O O . LEU A 1 82 ? 1.433 -10.805 -12.922 1 95.81 82 LEU A O 1
ATOM 626 N N . GLY A 1 83 ? -0.176 -12.281 -12.492 1 95.31 83 GLY A N 1
ATOM 627 C CA . GLY A 1 83 ? 0.718 -13.422 -12.602 1 95.31 83 GLY A CA 1
ATOM 628 C C . GLY A 1 83 ? 1.409 -13.766 -11.297 1 95.31 83 GLY A C 1
ATOM 629 O O . GLY A 1 83 ? 2.297 -14.617 -11.266 1 95.31 83 GLY A O 1
ATOM 630 N N . ALA A 1 84 ? 1.048 -13.156 -10.188 1 97.38 84 ALA A N 1
ATOM 631 C CA . ALA A 1 84 ? 1.623 -13.539 -8.906 1 97.38 84 ALA A CA 1
ATOM 632 C C . ALA A 1 84 ? 1.217 -14.961 -8.523 1 97.38 84 ALA A C 1
ATOM 634 O O . ALA A 1 84 ? 0.075 -15.367 -8.75 1 97.38 84 ALA A O 1
ATOM 635 N N . GLU A 1 85 ? 2.172 -15.648 -7.887 1 96.94 85 GLU A N 1
ATOM 636 C CA . GLU A 1 85 ? 1.915 -17.047 -7.555 1 96.94 85 GLU A CA 1
ATOM 637 C C . GLU A 1 85 ? 2.08 -17.297 -6.059 1 96.94 85 GLU A C 1
ATOM 639 O O . GLU A 1 85 ? 1.653 -18.344 -5.547 1 96.94 85 GLU A O 1
ATOM 644 N N . GLU A 1 86 ? 2.736 -16.344 -5.391 1 97.38 86 GLU A N 1
ATOM 645 C CA . GLU A 1 86 ? 2.938 -16.422 -3.945 1 97.38 86 GLU A CA 1
ATOM 646 C C . GLU A 1 86 ? 2.689 -15.07 -3.287 1 97.38 86 GLU A C 1
ATOM 648 O O . GLU A 1 86 ? 2.891 -14.023 -3.908 1 97.38 86 GLU A O 1
ATOM 653 N N . VAL A 1 87 ? 2.207 -15.125 -2.047 1 98.56 87 VAL A N 1
ATOM 654 C CA . VAL A 1 87 ? 1.908 -13.906 -1.302 1 98.56 87 VAL A CA 1
ATOM 655 C C . VAL A 1 87 ? 2.701 -13.891 0.003 1 98.56 87 VAL A C 1
ATOM 657 O O . VAL A 1 87 ? 2.773 -14.906 0.706 1 98.56 87 VAL A O 1
ATOM 660 N N . LEU A 1 88 ? 3.348 -12.797 0.295 1 98.81 88 LEU A N 1
ATOM 661 C CA . LEU A 1 88 ? 3.975 -12.562 1.59 1 98.81 88 LEU A CA 1
ATOM 662 C C . LEU A 1 88 ? 3.232 -11.477 2.363 1 98.81 88 LEU A C 1
ATOM 664 O O . LEU A 1 88 ? 2.93 -10.414 1.815 1 98.81 88 LEU A O 1
ATOM 668 N N . VAL A 1 89 ? 2.887 -11.781 3.557 1 98.94 89 VAL A N 1
ATOM 669 C CA . VAL A 1 89 ? 2.471 -10.766 4.52 1 98.94 89 VAL A CA 1
ATOM 670 C C . VAL A 1 89 ? 3.629 -10.438 5.461 1 98.94 89 VAL A C 1
ATOM 672 O O . VAL A 1 89 ? 4.109 -11.312 6.188 1 98.94 89 VAL A O 1
ATOM 675 N N . ILE A 1 90 ? 4.082 -9.172 5.422 1 98.94 90 ILE A N 1
ATOM 676 C CA . ILE A 1 90 ? 5.27 -8.828 6.199 1 98.94 90 ILE A CA 1
ATOM 677 C C . ILE A 1 90 ? 4.938 -7.711 7.184 1 98.94 90 ILE A C 1
ATOM 679 O O . ILE A 1 90 ? 4.648 -6.582 6.777 1 98.94 90 ILE A O 1
ATOM 683 N N . GLY A 1 91 ? 4.906 -8.031 8.453 1 98.88 91 GLY A N 1
ATOM 684 C CA . GLY A 1 91 ? 4.871 -7.031 9.508 1 98.88 91 GLY A CA 1
ATOM 685 C C . GLY A 1 91 ? 6.25 -6.578 9.953 1 98.88 91 GLY A C 1
ATOM 686 O O . GLY A 1 91 ? 7.262 -7.066 9.445 1 98.88 91 GLY A O 1
ATOM 687 N N . HIS A 1 92 ? 6.297 -5.621 10.828 1 98.88 92 HIS A N 1
ATOM 688 C CA . HIS A 1 92 ? 7.594 -5.184 11.328 1 98.88 92 HIS A CA 1
ATOM 689 C C . HIS A 1 92 ? 7.527 -4.852 12.812 1 98.88 92 HIS A C 1
ATOM 691 O O . HIS A 1 92 ? 6.453 -4.562 13.344 1 98.88 92 HIS A O 1
ATOM 697 N N . THR A 1 93 ? 8.633 -4.949 13.445 1 98.56 93 THR A N 1
ATOM 698 C CA . THR A 1 93 ? 8.727 -4.602 14.859 1 98.56 93 THR A CA 1
ATOM 699 C C . THR A 1 93 ? 8.531 -3.102 15.062 1 98.56 93 THR A C 1
ATOM 701 O O . THR A 1 93 ? 8.758 -2.312 14.148 1 98.56 93 THR A O 1
ATOM 704 N N . GLU A 1 94 ? 8.016 -2.693 16.281 1 97.25 94 GLU A N 1
ATOM 705 C CA . GLU A 1 94 ? 7.816 -1.295 16.656 1 97.25 94 GLU A CA 1
ATOM 706 C C . GLU A 1 94 ? 6.863 -0.595 15.695 1 97.25 94 GLU A C 1
ATOM 708 O O . GLU A 1 94 ? 7.137 0.521 15.25 1 97.25 94 GLU A O 1
ATOM 713 N N . CYS A 1 95 ? 5.836 -1.298 15.305 1 97.69 95 CYS A N 1
ATOM 714 C CA . CYS A 1 95 ? 4.816 -0.721 14.438 1 97.69 95 CYS A CA 1
ATOM 715 C C . CYS A 1 95 ? 3.967 0.293 15.195 1 97.69 95 CYS A C 1
ATOM 717 O O . CYS A 1 95 ? 3.473 0.004 16.281 1 97.69 95 CYS A O 1
ATOM 719 N N . GLY A 1 96 ? 3.801 1.441 14.641 1 93.56 96 GLY A N 1
ATOM 720 C CA . GLY A 1 96 ? 3.027 2.498 15.273 1 93.56 96 GLY A CA 1
ATOM 721 C C . GLY A 1 96 ? 1.569 2.131 15.477 1 93.56 96 GLY A C 1
ATOM 722 O O . GLY A 1 96 ? 0.867 2.77 16.266 1 93.56 96 GLY A O 1
ATOM 723 N N . MET A 1 97 ? 1.082 1.137 14.742 1 95.06 97 MET A N 1
ATOM 724 C CA . MET A 1 97 ? -0.31 0.71 14.859 1 95.06 97 MET A CA 1
ATOM 725 C C . MET A 1 97 ? -0.491 -0.239 16.031 1 95.06 97 MET A C 1
ATOM 727 O O . MET A 1 97 ? -1.619 -0.514 16.453 1 95.06 97 MET A O 1
ATOM 731 N N . ALA A 1 98 ? 0.682 -0.76 16.469 1 92.88 98 ALA A N 1
ATOM 732 C CA . ALA A 1 98 ? 0.607 -1.61 17.656 1 92.88 98 ALA A CA 1
ATOM 733 C C . ALA A 1 98 ? 0.272 -0.792 18.891 1 92.88 98 ALA A C 1
ATOM 735 O O . ALA A 1 98 ? 0.991 0.151 19.234 1 92.88 98 ALA A O 1
ATOM 736 N N . GLY A 1 99 ? -0.843 -0.986 19.531 1 86.19 99 GLY A N 1
ATOM 737 C CA . GLY A 1 99 ? -1.27 -0.267 20.719 1 86.19 99 GLY A CA 1
ATOM 738 C C . GLY A 1 99 ? -1.992 1.029 20.406 1 86.19 99 GLY A C 1
ATOM 739 O O . GLY A 1 99 ? -2.004 1.953 21.234 1 86.19 99 GLY A O 1
ATOM 740 N N . SER A 1 100 ? -2.375 1.16 19.172 1 88.06 100 SER A N 1
ATOM 741 C CA . SER A 1 100 ? -3.188 2.322 18.828 1 88.06 100 SER A CA 1
ATOM 742 C C . SER A 1 100 ? -4.352 2.494 19.797 1 88.06 100 SER A C 1
ATOM 744 O O . SER A 1 100 ? -4.996 1.516 20.172 1 88.06 100 SER A O 1
ATOM 746 N N . ASP A 1 101 ? -4.539 3.709 20.266 1 91.75 101 ASP A N 1
ATOM 747 C CA . ASP A 1 101 ? -5.574 4.074 21.234 1 91.75 101 ASP A CA 1
ATOM 748 C C . ASP A 1 101 ? -6.715 4.824 20.547 1 91.75 101 ASP A C 1
ATOM 750 O O . ASP A 1 101 ? -6.574 6 20.203 1 91.75 101 ASP A O 1
ATOM 754 N N . PRO A 1 102 ? -7.836 4.16 20.469 1 93.38 102 PRO A N 1
ATOM 755 C CA . PRO A 1 102 ? -8.953 4.793 19.75 1 93.38 102 PRO A CA 1
ATOM 756 C C . PRO A 1 102 ? -9.359 6.129 20.375 1 93.38 102 PRO A C 1
ATOM 758 O O . PRO A 1 102 ? -9.812 7.027 19.656 1 93.38 102 PRO A O 1
ATOM 761 N N . ASP A 1 103 ? -9.195 6.285 21.703 1 95.31 103 ASP A N 1
ATOM 762 C CA . ASP A 1 103 ? -9.531 7.547 22.359 1 95.31 103 ASP A CA 1
ATOM 763 C C . ASP A 1 103 ? -8.57 8.656 21.938 1 95.31 103 ASP A C 1
ATOM 765 O O . ASP A 1 103 ? -8.992 9.797 21.703 1 95.31 103 ASP A O 1
ATOM 769 N N . LYS A 1 104 ? -7.316 8.305 21.875 1 95.75 104 LYS A N 1
ATOM 770 C CA . LYS A 1 104 ? -6.344 9.281 21.391 1 95.75 104 LYS A CA 1
ATOM 771 C C . LYS A 1 104 ? -6.652 9.688 19.953 1 95.75 104 LYS A C 1
ATOM 773 O O . LYS A 1 104 ? -6.551 10.867 19.594 1 95.75 104 LYS A O 1
ATOM 778 N N . LEU A 1 105 ? -7.035 8.75 19.125 1 96.44 105 LEU A N 1
ATOM 779 C CA . LEU A 1 105 ? -7.402 9.023 17.75 1 96.44 105 LEU A CA 1
ATOM 780 C C . LEU A 1 105 ? -8.633 9.922 17.672 1 96.44 105 LEU A C 1
ATOM 782 O O . LEU A 1 105 ? -8.656 10.891 16.922 1 96.44 105 LEU A O 1
ATOM 786 N N . ARG A 1 106 ? -9.602 9.578 18.469 1 97.31 106 ARG A N 1
ATOM 787 C CA . ARG A 1 106 ? -10.828 10.367 18.531 1 97.31 106 ARG A CA 1
ATOM 788 C C . ARG A 1 106 ? -10.531 11.82 18.875 1 97.31 106 ARG A C 1
ATOM 790 O O . ARG A 1 106 ? -11.031 12.734 18.219 1 97.31 106 ARG A O 1
ATOM 797 N N . ASN A 1 107 ? -9.766 12.031 19.906 1 97.75 107 ASN A N 1
ATOM 798 C CA . ASN A 1 107 ? -9.422 13.383 20.328 1 97.75 107 ASN A CA 1
ATOM 799 C C . ASN A 1 107 ? -8.68 14.141 19.234 1 97.75 107 ASN A C 1
ATOM 801 O O . ASN A 1 107 ? -8.938 15.328 19.016 1 97.75 107 ASN A O 1
ATOM 805 N N . ALA A 1 108 ? -7.77 13.43 18.594 1 97.31 108 ALA A N 1
ATOM 806 C CA . ALA A 1 108 ? -7.027 14.047 17.5 1 97.31 108 ALA A CA 1
ATOM 807 C C . ALA A 1 108 ? -7.961 14.461 16.375 1 97.31 108 ALA A C 1
ATOM 809 O O . ALA A 1 108 ? -7.785 15.523 15.773 1 97.31 108 ALA A O 1
ATOM 810 N N . MET A 1 109 ? -8.938 13.641 16.047 1 98.19 109 MET A N 1
ATOM 811 C CA . MET A 1 109 ? -9.906 13.906 14.977 1 98.19 109 MET A CA 1
ATOM 812 C C . MET A 1 109 ? -10.75 15.133 15.312 1 98.19 109 MET A C 1
ATOM 814 O O . MET A 1 109 ? -10.922 16.016 14.469 1 98.19 109 MET A O 1
ATOM 818 N N . ILE A 1 110 ? -11.18 15.211 16.547 1 98.06 110 ILE A N 1
ATOM 819 C CA . ILE A 1 110 ? -11.992 16.344 16.984 1 98.06 110 ILE A CA 1
ATOM 820 C C . ILE A 1 110 ? -11.172 17.625 16.922 1 98.06 110 ILE A C 1
ATOM 822 O O . ILE A 1 110 ? -11.641 18.656 16.438 1 98.06 110 ILE A O 1
ATOM 826 N N . GLU A 1 111 ? -9.977 17.531 17.406 1 97.38 111 GLU A N 1
ATOM 827 C CA . GLU A 1 111 ? -9.086 18.688 17.406 1 97.38 111 GLU A CA 1
ATOM 828 C C . GLU A 1 111 ? -8.852 19.203 15.992 1 97.38 111 GLU A C 1
ATOM 830 O O . GLU A 1 111 ? -8.641 20.406 15.789 1 97.38 111 GLU A O 1
ATOM 835 N N . ARG A 1 112 ? -8.977 18.344 15.055 1 96.88 112 ARG A N 1
ATOM 836 C CA . ARG A 1 112 ? -8.703 18.719 13.664 1 96.88 112 ARG A CA 1
ATOM 837 C C . ARG A 1 112 ? -10 19.047 12.93 1 96.88 112 ARG A C 1
ATOM 839 O O . ARG A 1 112 ? -9.992 19.219 11.703 1 96.88 112 ARG A O 1
ATOM 846 N N . GLY A 1 113 ? -11.109 19 13.656 1 96.44 113 GLY A N 1
ATOM 847 C CA . GLY A 1 113 ? -12.328 19.578 13.102 1 96.44 113 GLY A CA 1
ATOM 848 C C . GLY A 1 113 ? -13.312 18.516 12.625 1 96.44 113 GLY A C 1
ATOM 849 O O . GLY A 1 113 ? -14.328 18.844 12 1 96.44 113 GLY A O 1
ATOM 850 N N . ILE A 1 114 ? -13.047 17.219 12.852 1 98.31 114 ILE A N 1
ATOM 851 C CA . ILE A 1 114 ? -14.008 16.188 12.461 1 98.31 114 ILE A CA 1
ATOM 852 C C . ILE A 1 114 ? -15.211 16.219 13.398 1 98.31 114 ILE A C 1
ATOM 854 O O . ILE A 1 114 ? -15.055 16.156 14.625 1 98.31 114 ILE A O 1
ATOM 858 N N . PRO A 1 115 ? -16.406 16.375 12.867 1 97.81 115 PRO A N 1
ATOM 859 C CA . PRO A 1 115 ? -17.578 16.375 13.734 1 97.81 115 PRO A CA 1
ATOM 860 C C . PRO A 1 115 ? -17.75 15.078 14.516 1 97.81 115 PRO A C 1
ATOM 862 O O . PRO A 1 115 ? -17.609 13.992 13.953 1 97.81 115 PRO A O 1
ATOM 865 N N . GLN A 1 116 ? -18.031 15.203 15.742 1 97.25 116 GLN A N 1
ATOM 866 C CA . GLN A 1 116 ? -18.234 14.055 16.609 1 97.25 116 GLN A CA 1
ATOM 867 C C . GLN A 1 116 ? -19.266 13.094 16.031 1 97.25 116 GLN A C 1
ATOM 869 O O . GLN A 1 116 ? -19.125 11.875 16.156 1 97.25 116 GLN A O 1
ATOM 874 N N . GLU A 1 117 ? -20.281 13.625 15.445 1 97.88 117 GLU A N 1
ATOM 875 C CA . GLU A 1 117 ? -21.359 12.812 14.883 1 97.88 117 GLU A CA 1
ATOM 876 C C . GLU A 1 117 ? -20.828 11.867 13.805 1 97.88 117 GLU A C 1
ATOM 878 O O . GLU A 1 117 ? -21.344 10.758 13.633 1 97.88 117 GLU A O 1
ATOM 883 N N . GLU A 1 118 ? -19.859 12.328 13.008 1 97.88 118 GLU A N 1
ATOM 884 C CA . GLU A 1 118 ? -19.266 11.492 11.977 1 97.88 118 GLU A CA 1
ATOM 885 C C . GLU A 1 118 ? -18.391 10.398 12.586 1 97.88 118 GLU A C 1
ATOM 887 O O . GLU A 1 118 ? -18.375 9.266 12.102 1 97.88 118 GLU A O 1
ATOM 892 N N . ILE A 1 119 ? -17.656 10.695 13.602 1 97.69 119 ILE A N 1
ATOM 893 C CA . ILE A 1 119 ? -16.812 9.742 14.312 1 97.69 119 ILE A CA 1
ATOM 894 C C . ILE A 1 119 ? -17.672 8.641 14.938 1 97.69 119 ILE A C 1
ATOM 896 O O . ILE A 1 119 ? -17.312 7.465 14.883 1 97.69 119 ILE A O 1
ATOM 900 N N . ASP A 1 120 ? -18.797 9.008 15.445 1 96.81 120 ASP A N 1
ATOM 901 C CA . ASP A 1 120 ? -19.672 8.086 16.172 1 96.81 120 ASP A CA 1
ATOM 902 C C . ASP A 1 120 ? -20.297 7.062 15.227 1 96.81 120 ASP A C 1
ATOM 904 O O . ASP A 1 120 ? -20.828 6.043 15.672 1 96.81 120 ASP A O 1
ATOM 908 N N . LYS A 1 121 ? -20.266 7.289 13.938 1 96.5 121 LYS A N 1
ATOM 909 C CA . LYS A 1 121 ? -20.859 6.387 12.953 1 96.5 121 LYS A CA 1
ATOM 910 C C . LYS A 1 121 ? -19.984 5.152 12.742 1 96.5 121 LYS A C 1
ATOM 912 O O . LYS A 1 121 ? -20.422 4.176 12.125 1 96.5 121 LYS A O 1
ATOM 917 N N . VAL A 1 122 ? -18.766 5.266 13.234 1 95.19 122 VAL A N 1
ATOM 918 C CA . VAL A 1 122 ? -17.828 4.172 12.984 1 95.19 122 VAL A CA 1
ATOM 919 C C . VAL A 1 122 ? -17.281 3.65 14.312 1 95.19 122 VAL A C 1
ATOM 921 O O . VAL A 1 122 ? -17.172 4.398 15.281 1 95.19 122 VAL A O 1
ATOM 924 N N . ASP A 1 123 ? -17.094 2.332 14.367 1 95.69 123 ASP A N 1
ATOM 925 C CA . ASP A 1 123 ? -16.281 1.785 15.445 1 95.69 123 ASP A CA 1
ATOM 926 C C . ASP A 1 123 ? -14.797 2.072 15.211 1 95.69 123 ASP A C 1
ATOM 928 O O . ASP A 1 123 ? -14.117 1.331 14.492 1 95.69 123 ASP A O 1
ATOM 932 N N . LEU A 1 124 ? -14.281 3.045 15.836 1 94.38 124 LEU A N 1
ATOM 933 C CA . LEU A 1 124 ? -12.961 3.58 15.539 1 94.38 124 LEU A CA 1
ATOM 934 C C . LEU A 1 124 ? -11.883 2.52 15.742 1 94.38 124 LEU A C 1
ATOM 936 O O . LEU A 1 124 ? -10.906 2.457 14.992 1 94.38 124 LEU A O 1
ATOM 940 N N . LYS A 1 125 ? -12.039 1.789 16.766 1 91 125 LYS A N 1
ATOM 941 C CA . LYS A 1 125 ? -11.062 0.74 17.047 1 91 125 LYS A CA 1
ATOM 942 C C . LYS A 1 125 ? -10.969 -0.24 15.875 1 91 125 LYS A C 1
ATOM 944 O O . LYS A 1 125 ? -9.867 -0.539 15.398 1 91 125 LYS A O 1
ATOM 949 N N . SER A 1 126 ? -12.094 -0.685 15.438 1 94 126 SER A N 1
ATOM 950 C CA . SER A 1 126 ? -12.133 -1.621 14.32 1 94 126 SER A CA 1
ATOM 951 C C . SER A 1 126 ? -11.75 -0.937 13.008 1 94 126 SER A C 1
ATOM 953 O O . SER A 1 126 ? -11.07 -1.532 12.172 1 94 126 SER A O 1
ATOM 955 N N . TRP A 1 127 ? -12.148 0.288 12.875 1 95.38 127 TRP A N 1
ATOM 956 C CA . TRP A 1 127 ? -11.93 1.014 11.625 1 95.38 127 TRP A CA 1
ATOM 957 C C . TRP A 1 127 ? -10.445 1.285 11.414 1 95.38 127 TRP A C 1
ATOM 959 O O . TRP A 1 127 ? -9.922 1.088 10.312 1 95.38 127 TRP A O 1
ATOM 969 N N . ILE A 1 128 ? -9.797 1.632 12.469 1 94 128 ILE A N 1
ATOM 970 C CA . ILE A 1 128 ? -8.391 1.992 12.32 1 94 128 ILE A CA 1
ATOM 971 C C . ILE A 1 128 ? -7.547 0.728 12.188 1 94 128 ILE A C 1
ATOM 973 O O . ILE A 1 128 ? -6.434 0.771 11.664 1 94 128 ILE A O 1
AT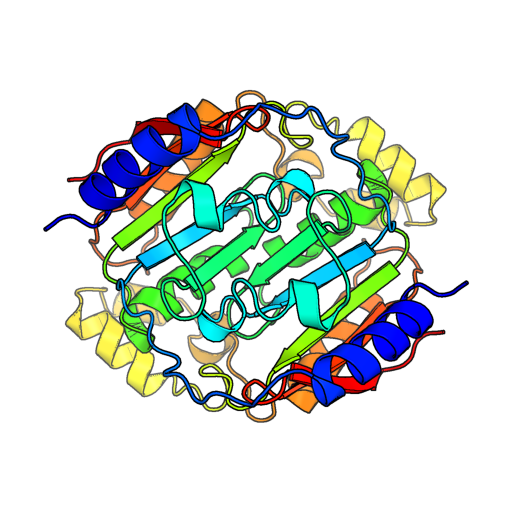OM 977 N N . GLY A 1 129 ? -8.047 -0.403 12.68 1 92.12 129 GLY A N 1
ATOM 978 C CA . GLY A 1 129 ? -7.375 -1.683 12.539 1 92.12 129 GLY A CA 1
ATOM 979 C C . GLY A 1 129 ? -6.18 -1.835 13.461 1 92.12 129 GLY A C 1
ATOM 980 O O . GLY A 1 129 ? -5.156 -2.4 13.078 1 92.12 129 GLY A O 1
ATOM 981 N N . GLY A 1 130 ? -6.277 -1.338 14.594 1 91.75 130 GLY A N 1
ATOM 982 C CA . GLY A 1 130 ? -5.215 -1.467 15.578 1 91.75 130 GLY A CA 1
ATOM 983 C C . GLY A 1 130 ? -5.074 -2.875 16.125 1 91.75 130 GLY A C 1
ATOM 984 O O . GLY A 1 130 ? -6 -3.682 16.031 1 91.75 130 GLY A O 1
ATOM 985 N N . PHE A 1 131 ? -3.898 -3.199 16.547 1 95.56 131 PHE A N 1
ATOM 986 C CA . PHE A 1 131 ? -3.613 -4.496 17.141 1 95.56 131 PHE A CA 1
ATOM 987 C C . PHE A 1 131 ? -2.658 -4.352 18.328 1 95.56 131 PHE A C 1
ATOM 989 O O . PHE A 1 131 ? -2.078 -3.283 18.531 1 95.56 131 PHE A O 1
ATOM 996 N N . GLU A 1 132 ? -2.529 -5.418 19.094 1 94.81 132 GLU A N 1
ATOM 997 C CA . GLU A 1 132 ? -1.691 -5.352 20.281 1 94.81 132 GLU A CA 1
ATOM 998 C C . GLU A 1 132 ? -0.325 -5.988 20.047 1 94.81 132 GLU A C 1
ATOM 1000 O O . GLU A 1 132 ? 0.673 -5.578 20.641 1 94.81 132 GLU A O 1
ATOM 1005 N N . ASP A 1 133 ? -0.346 -7.035 19.203 1 97.75 133 ASP A N 1
ATOM 1006 C CA . ASP A 1 133 ? 0.873 -7.797 18.953 1 97.75 133 ASP A CA 1
ATOM 1007 C C . ASP A 1 133 ? 1.158 -7.898 17.453 1 97.75 133 ASP A C 1
ATOM 1009 O O . ASP A 1 133 ? 0.335 -8.406 16.688 1 97.75 133 ASP A O 1
ATOM 1013 N N . GLU A 1 134 ? 2.285 -7.461 17.047 1 98.38 134 GLU A N 1
ATOM 1014 C CA . GLU A 1 134 ? 2.654 -7.371 15.633 1 98.38 134 GLU A CA 1
ATOM 1015 C C . GLU A 1 134 ? 2.674 -8.75 14.977 1 98.38 134 GLU A C 1
ATOM 1017 O O . GLU A 1 134 ? 2.191 -8.914 13.852 1 98.38 134 GLU A O 1
ATOM 1022 N N . GLU A 1 135 ? 3.27 -9.719 15.633 1 98.69 135 GLU A N 1
ATOM 1023 C CA . GLU A 1 135 ? 3.338 -11.07 15.078 1 98.69 135 GLU A CA 1
ATOM 1024 C C . GLU A 1 135 ? 1.946 -11.68 14.93 1 98.69 135 GLU A C 1
ATOM 1026 O O . GLU A 1 135 ? 1.63 -12.273 13.898 1 98.69 135 GLU A O 1
ATOM 1031 N N . GLU A 1 136 ? 1.108 -11.531 15.969 1 98.5 136 GLU A N 1
ATOM 1032 C CA . GLU A 1 136 ? -0.261 -12.031 15.898 1 98.5 136 GLU A CA 1
ATOM 1033 C C . GLU A 1 136 ? -1.034 -11.375 14.758 1 98.5 136 GLU A C 1
ATOM 1035 O O . GLU A 1 136 ? -1.851 -12.023 14.102 1 98.5 136 GLU A O 1
ATOM 1040 N N . ASN A 1 137 ? -0.824 -10.078 14.547 1 98.56 137 ASN A N 1
ATOM 1041 C CA . ASN A 1 137 ? -1.477 -9.383 13.445 1 98.56 137 ASN A CA 1
ATOM 1042 C C . ASN A 1 137 ? -1.113 -10.008 12.094 1 98.56 137 ASN A C 1
ATOM 1044 O O . ASN A 1 137 ? -1.966 -10.133 11.211 1 98.56 137 ASN A O 1
ATOM 1048 N N . VAL A 1 138 ? 0.198 -10.375 11.922 1 98.88 138 VAL A N 1
ATOM 1049 C CA . VAL A 1 138 ? 0.63 -11.023 10.688 1 98.88 138 VAL A CA 1
ATOM 1050 C C . VAL A 1 138 ? -0.108 -12.352 10.516 1 98.88 138 VAL A C 1
ATOM 1052 O O . VAL A 1 138 ? -0.628 -12.641 9.43 1 98.88 138 VAL A O 1
ATOM 1055 N N . ILE A 1 139 ? -0.201 -13.133 11.562 1 98.88 139 ILE A N 1
ATOM 1056 C CA . ILE A 1 139 ? -0.869 -14.43 11.508 1 98.88 139 ILE A CA 1
ATOM 1057 C C . ILE A 1 139 ? -2.34 -14.242 11.141 1 98.88 139 ILE A C 1
ATOM 1059 O O . ILE A 1 139 ? -2.857 -14.914 10.25 1 98.88 139 ILE A O 1
ATOM 1063 N N . ASP A 1 140 ? -3.002 -13.305 11.82 1 98.56 140 ASP A N 1
ATOM 1064 C CA . ASP A 1 140 ? -4.41 -13.016 11.562 1 98.56 140 ASP A CA 1
ATOM 1065 C C . ASP A 1 140 ? -4.625 -12.578 10.117 1 98.56 140 ASP A C 1
ATOM 1067 O O . ASP A 1 140 ? -5.602 -12.969 9.477 1 98.56 140 ASP A O 1
ATOM 1071 N N . THR A 1 141 ? -3.738 -11.703 9.617 1 98.81 141 THR A N 1
ATOM 1072 C CA . THR A 1 141 ? -3.848 -11.18 8.258 1 98.81 141 THR A CA 1
ATOM 1073 C C . THR A 1 141 ? -3.67 -12.305 7.238 1 98.81 141 THR A C 1
ATOM 1075 O O . THR A 1 141 ? -4.414 -12.375 6.258 1 98.81 141 THR A O 1
ATOM 1078 N N . VAL A 1 142 ? -2.699 -13.188 7.469 1 98.81 142 VAL A N 1
ATOM 1079 C CA . VAL A 1 142 ? -2.512 -14.352 6.609 1 98.81 142 VAL A CA 1
ATOM 1080 C C . VAL A 1 142 ? -3.801 -15.164 6.555 1 98.81 142 VAL A C 1
ATOM 1082 O O . VAL A 1 142 ? -4.254 -15.555 5.477 1 98.81 142 VAL A O 1
ATOM 1085 N N . GLU A 1 143 ? -4.398 -15.422 7.695 1 98.56 143 GLU A N 1
ATOM 1086 C CA . GLU A 1 143 ? -5.613 -16.219 7.766 1 98.56 143 GLU A CA 1
ATOM 1087 C C . GLU A 1 143 ? -6.766 -15.547 7.031 1 98.56 143 GLU A C 1
ATOM 1089 O O . GLU A 1 143 ? -7.566 -16.219 6.371 1 98.56 143 GLU A O 1
ATOM 1094 N N . LYS A 1 144 ? -6.867 -14.25 7.191 1 98.44 144 LYS A N 1
ATOM 1095 C CA . LYS A 1 144 ? -7.91 -13.5 6.5 1 98.44 144 LYS A CA 1
ATOM 1096 C C . LYS A 1 144 ? -7.793 -13.664 4.988 1 98.44 144 LYS A C 1
ATOM 1098 O O . LYS A 1 144 ? -8.797 -13.844 4.301 1 98.44 144 LYS A O 1
ATOM 1103 N N . ILE A 1 145 ? -6.562 -13.547 4.469 1 98.75 145 ILE A N 1
ATOM 1104 C CA . ILE A 1 145 ? -6.344 -13.703 3.033 1 98.75 145 ILE A CA 1
ATOM 1105 C C . ILE A 1 145 ? -6.648 -15.133 2.613 1 98.75 145 ILE A C 1
ATOM 1107 O O . ILE A 1 145 ? -7.391 -15.367 1.655 1 98.75 145 ILE A O 1
ATOM 1111 N N . ARG A 1 146 ? -6.113 -16.078 3.34 1 98.19 146 ARG A N 1
ATOM 1112 C 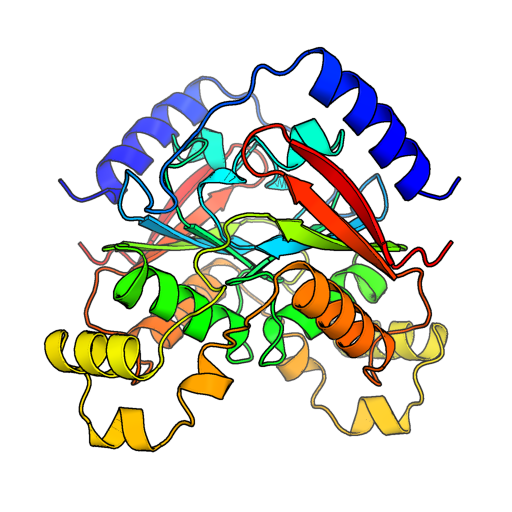CA . ARG A 1 146 ? -6.238 -17.5 3.027 1 98.19 146 ARG A CA 1
ATOM 1113 C C . ARG A 1 146 ? -7.703 -17.922 2.975 1 98.19 146 ARG A C 1
ATOM 1115 O O . ARG A 1 146 ? -8.086 -18.75 2.141 1 98.19 146 ARG A O 1
ATOM 1122 N N . ASN A 1 147 ? -8.523 -17.359 3.799 1 97.75 147 ASN A N 1
ATOM 1123 C CA . ASN A 1 147 ? -9.898 -17.812 3.959 1 97.75 147 ASN A CA 1
ATOM 1124 C C . ASN A 1 147 ? -10.867 -16.969 3.139 1 97.75 147 ASN A C 1
ATOM 1126 O O . ASN A 1 147 ? -12.078 -17.188 3.172 1 97.75 147 ASN A O 1
ATOM 1130 N N . HIS A 1 148 ? -10.391 -15.977 2.5 1 98.19 148 HIS A N 1
ATOM 1131 C CA . HIS A 1 148 ? -11.289 -15.148 1.702 1 98.19 148 HIS A CA 1
ATOM 1132 C C . HIS A 1 148 ? -11.852 -15.922 0.518 1 98.19 148 HIS A C 1
ATOM 1134 O O . HIS A 1 148 ? -11.102 -16.594 -0.203 1 98.19 148 HIS A O 1
ATOM 1140 N N . PRO A 1 149 ? -13.086 -15.828 0.232 1 98 149 PRO A N 1
ATOM 1141 C CA . PRO A 1 149 ? -13.727 -16.672 -0.786 1 98 149 PRO A CA 1
ATOM 1142 C C . PRO A 1 149 ? -13.258 -16.344 -2.201 1 98 149 PRO A C 1
ATOM 1144 O O . PRO A 1 149 ? -13.414 -17.156 -3.111 1 98 149 PRO A O 1
ATOM 1147 N N . LEU A 1 150 ? -12.68 -15.18 -2.357 1 98.06 150 LEU A N 1
ATOM 1148 C CA . LEU A 1 150 ? -12.281 -14.766 -3.699 1 98.06 150 LEU A CA 1
ATOM 1149 C C . LEU A 1 150 ? -10.766 -14.828 -3.861 1 98.06 150 LEU A C 1
ATOM 1151 O O . LEU A 1 150 ? -10.211 -14.188 -4.754 1 98.06 150 LEU A O 1
ATOM 1155 N N . ILE A 1 151 ? -10.07 -15.43 -3 1 98.44 151 ILE A N 1
ATOM 1156 C CA . ILE A 1 151 ? -8.641 -15.695 -3.109 1 98.44 151 ILE A CA 1
ATOM 1157 C C . ILE A 1 151 ? -8.406 -17.188 -3.352 1 98.44 151 ILE A C 1
ATOM 1159 O O . ILE A 1 151 ? -8.953 -18.031 -2.639 1 98.44 151 ILE A O 1
ATOM 1163 N N . PRO A 1 152 ? -7.707 -17.547 -4.391 1 97.81 152 PRO A N 1
ATOM 1164 C CA . PRO A 1 152 ? -7.449 -18.953 -4.656 1 97.81 152 PRO A CA 1
ATOM 1165 C C . PRO A 1 152 ? -6.434 -19.562 -3.693 1 97.81 152 PRO A C 1
ATOM 1167 O O . PRO A 1 152 ? -5.867 -18.859 -2.857 1 97.81 152 PRO A O 1
ATOM 1170 N N . ASP A 1 153 ? -6.273 -20.844 -3.871 1 95.75 153 ASP A N 1
ATOM 1171 C CA . ASP A 1 153 ? -5.277 -21.547 -3.068 1 95.75 153 ASP A CA 1
ATOM 1172 C C . ASP A 1 153 ? -3.867 -21.281 -3.6 1 95.75 153 ASP A C 1
ATOM 1174 O O . ASP A 1 153 ? -3.449 -21.906 -4.582 1 95.75 153 ASP A O 1
ATOM 1178 N N . VAL A 1 154 ? -3.129 -20.422 -3.041 1 96.44 154 VAL A N 1
ATOM 1179 C CA . VAL A 1 154 ? -1.726 -20.125 -3.311 1 96.44 154 VAL A CA 1
ATOM 1180 C C . VAL A 1 154 ? -0.946 -20.078 -1.999 1 96.44 154 VAL A C 1
ATOM 1182 O O . VAL A 1 154 ? -1.527 -19.875 -0.931 1 96.44 154 VAL A O 1
ATOM 1185 N N . PRO A 1 155 ? 0.385 -20.281 -2.072 1 97.5 155 PRO A N 1
ATOM 1186 C CA . PRO A 1 155 ? 1.16 -20.125 -0.84 1 97.5 155 PRO A CA 1
ATOM 1187 C C . PRO A 1 155 ? 1.104 -18.703 -0.285 1 97.5 155 PRO A C 1
ATOM 1189 O O . PRO A 1 155 ? 1.357 -17.734 -1.015 1 97.5 155 PRO A O 1
ATOM 1192 N N . ILE A 1 156 ? 0.737 -18.562 0.944 1 98.31 156 ILE A N 1
ATOM 1193 C CA . ILE A 1 156 ? 0.728 -17.297 1.685 1 98.31 156 ILE A CA 1
ATOM 1194 C C . ILE A 1 156 ? 1.597 -17.438 2.934 1 98.31 156 ILE A C 1
ATOM 1196 O O . ILE A 1 156 ? 1.3 -18.234 3.824 1 98.31 156 ILE A O 1
ATOM 1200 N N . HIS A 1 157 ? 2.652 -16.688 2.973 1 98.56 157 HIS A N 1
ATOM 1201 C CA . HIS A 1 157 ? 3.586 -16.719 4.094 1 98.56 157 HIS A CA 1
ATOM 1202 C C . HIS A 1 157 ? 3.496 -15.453 4.934 1 98.56 157 HIS A C 1
ATOM 1204 O O . HIS A 1 157 ? 3.115 -14.398 4.426 1 98.56 157 HIS A O 1
ATOM 1210 N N . GLY A 1 158 ? 3.732 -15.594 6.203 1 98.88 158 GLY A N 1
ATOM 1211 C CA . GLY A 1 158 ? 3.854 -14.469 7.121 1 98.88 158 GLY A CA 1
ATOM 1212 C C . GLY A 1 158 ? 5.266 -14.281 7.645 1 98.88 158 GLY A C 1
ATOM 1213 O O . GLY A 1 158 ? 5.918 -15.242 8.047 1 98.88 158 GLY A O 1
ATOM 1214 N N . LEU A 1 159 ? 5.766 -13.094 7.559 1 98.94 159 LEU A N 1
ATOM 1215 C CA . LEU A 1 159 ? 7.098 -12.781 8.055 1 98.94 159 LEU A CA 1
ATOM 1216 C C . LEU A 1 159 ? 7.062 -11.555 8.961 1 98.94 159 LEU A C 1
ATOM 1218 O O . LEU A 1 159 ? 6.191 -10.688 8.812 1 98.94 159 LEU A O 1
ATOM 1222 N N . MET A 1 160 ? 8.008 -11.516 9.898 1 98.94 160 MET A N 1
ATOM 1223 C CA . MET A 1 160 ? 8.305 -10.328 10.695 1 98.94 160 MET A CA 1
ATOM 1224 C C . MET A 1 160 ? 9.656 -9.742 10.32 1 98.94 160 MET A C 1
ATOM 1226 O O . MET A 1 160 ? 10.648 -10.469 10.234 1 98.94 160 MET A O 1
ATOM 1230 N N . MET A 1 161 ? 9.68 -8.5 10.094 1 98.88 161 MET A N 1
ATOM 1231 C CA . MET A 1 161 ? 10.945 -7.812 9.867 1 98.88 161 MET A CA 1
ATOM 1232 C C . MET A 1 161 ? 11.352 -6.996 11.086 1 98.88 161 MET A C 1
ATOM 1234 O O . MET A 1 161 ? 10.539 -6.238 11.625 1 98.88 161 MET A O 1
ATOM 1238 N N . ASP A 1 162 ? 12.562 -7.133 11.555 1 98.81 162 ASP A N 1
ATOM 1239 C CA . ASP A 1 162 ? 13.133 -6.188 12.508 1 98.81 162 ASP A CA 1
ATOM 1240 C C . ASP A 1 162 ? 13.398 -4.836 11.852 1 98.81 162 ASP A C 1
ATOM 1242 O O . ASP A 1 162 ? 14.211 -4.734 10.938 1 98.81 162 ASP A O 1
ATOM 1246 N N . ILE A 1 163 ? 12.789 -3.795 12.344 1 98.62 163 ILE A N 1
ATOM 1247 C CA . ILE A 1 163 ? 12.766 -2.514 11.648 1 98.62 163 ILE A CA 1
ATOM 1248 C C . ILE A 1 163 ? 14.141 -1.847 11.758 1 98.62 163 ILE A C 1
ATOM 1250 O O . ILE A 1 163 ? 14.438 -0.914 11.008 1 98.62 163 ILE A O 1
ATOM 1254 N N . VAL A 1 164 ? 14.969 -2.283 12.672 1 98.5 164 VAL A N 1
ATOM 1255 C CA . VAL A 1 164 ? 16.281 -1.69 12.875 1 98.5 164 VAL A CA 1
ATOM 1256 C C . VAL A 1 164 ? 17.328 -2.422 12.031 1 98.5 164 VAL A C 1
ATOM 1258 O O . VAL A 1 164 ? 18.094 -1.794 11.305 1 98.5 164 VAL A O 1
ATOM 1261 N N . THR A 1 165 ? 17.297 -3.797 11.945 1 98.38 165 THR A N 1
ATOM 1262 C CA . THR A 1 165 ? 18.359 -4.586 11.344 1 98.38 165 THR A CA 1
ATOM 1263 C C . THR A 1 165 ? 17.938 -5.098 9.969 1 98.38 165 THR A C 1
ATOM 1265 O O . THR A 1 165 ? 18.781 -5.477 9.156 1 98.38 165 THR A O 1
ATOM 1268 N N . GLY A 1 166 ? 16.609 -5.262 9.758 1 98.62 166 GLY A N 1
ATOM 1269 C CA . GLY A 1 166 ? 16.109 -5.805 8.508 1 98.62 166 GLY A CA 1
ATOM 1270 C C . GLY A 1 166 ? 15.992 -7.32 8.516 1 98.62 166 GLY A C 1
ATOM 1271 O O . GLY A 1 166 ? 15.594 -7.922 7.516 1 98.62 166 GLY A O 1
ATOM 1272 N N . LYS A 1 167 ? 16.328 -7.898 9.688 1 98.81 167 LYS A N 1
ATOM 1273 C CA . LYS A 1 167 ? 16.234 -9.352 9.789 1 98.81 167 LYS A CA 1
ATOM 1274 C C . LYS A 1 167 ? 14.797 -9.828 9.617 1 98.81 167 LYS A C 1
ATOM 1276 O O . LYS A 1 167 ? 13.867 -9.219 10.156 1 98.81 167 LYS A O 1
ATOM 1281 N N . LEU A 1 168 ? 14.617 -10.898 8.828 1 98.81 168 LEU A N 1
ATOM 1282 C CA . LEU A 1 168 ? 13.312 -11.5 8.609 1 98.81 168 LEU A CA 1
ATOM 1283 C C . LEU A 1 168 ? 13.172 -12.805 9.391 1 98.81 168 LEU A C 1
ATOM 1285 O O . LEU A 1 168 ? 14.086 -13.625 9.406 1 98.81 168 LEU A O 1
ATOM 1289 N N . ASP A 1 169 ? 12.062 -12.945 10.023 1 98.75 169 ASP A N 1
ATOM 1290 C CA . ASP A 1 169 ? 11.688 -14.188 10.68 1 98.75 169 ASP A CA 1
ATOM 1291 C C . ASP A 1 169 ? 10.375 -14.734 10.109 1 98.75 169 ASP A C 1
ATOM 1293 O O . ASP A 1 169 ? 9.391 -14 10 1 98.75 169 ASP A O 1
ATOM 1297 N N . VAL A 1 170 ? 10.336 -16.016 9.789 1 98.62 170 VAL A N 1
ATOM 1298 C CA . VAL A 1 170 ? 9.117 -16.625 9.273 1 98.62 170 VAL A CA 1
ATOM 1299 C C . VAL A 1 170 ? 8.18 -16.953 10.43 1 98.62 170 VAL A C 1
ATOM 1301 O O . VAL A 1 170 ? 8.578 -17.609 11.398 1 98.62 170 VAL A O 1
ATOM 1304 N N . VAL A 1 171 ? 6.965 -16.531 10.352 1 98.62 171 VAL A N 1
ATOM 1305 C CA . VAL A 1 171 ? 6.012 -16.797 11.422 1 98.62 171 VAL A CA 1
ATOM 1306 C C . VAL A 1 171 ? 4.906 -17.719 10.906 1 98.62 171 VAL A C 1
ATOM 1308 O O . VAL A 1 171 ? 4.25 -18.406 11.688 1 98.62 171 VAL A O 1
ATOM 1311 N N . VAL A 1 172 ? 4.566 -17.625 9.617 1 98.31 172 VAL A N 1
ATOM 1312 C CA . VAL A 1 172 ? 3.705 -18.578 8.922 1 98.31 172 VAL A CA 1
ATOM 1313 C C . VAL A 1 172 ? 4.418 -19.109 7.68 1 98.31 172 VAL A C 1
ATOM 1315 O O . VAL A 1 172 ? 4.809 -18.344 6.801 1 98.31 172 VAL A O 1
ATOM 1318 N N . ASP A 1 173 ? 4.668 -20.359 7.617 1 97 173 ASP A N 1
ATOM 1319 C CA . ASP A 1 173 ? 5.332 -21.016 6.496 1 97 173 ASP A CA 1
ATOM 1320 C C . ASP A 1 173 ? 4.355 -21.906 5.727 1 97 173 ASP A C 1
ATOM 1322 O O . ASP A 1 173 ? 3.986 -22.984 6.199 1 97 173 ASP A O 1
ATOM 1326 N N . ASP A 1 174 ? 3.971 -21.422 4.551 1 92.56 174 ASP A N 1
ATOM 1327 C CA . ASP A 1 174 ? 2.98 -22.172 3.77 1 92.56 174 ASP A CA 1
ATOM 1328 C C . ASP A 1 174 ? 3.639 -22.906 2.611 1 92.56 174 ASP A C 1
ATOM 1330 O O . ASP A 1 174 ? 3.023 -23.109 1.562 1 92.56 174 ASP A O 1
ATOM 1334 N N . ARG A 1 175 ? 4.875 -23.25 2.662 1 82.88 175 ARG A N 1
ATOM 1335 C CA . ARG A 1 175 ? 5.543 -24.078 1.659 1 82.88 175 ARG A CA 1
ATOM 1336 C C . ARG A 1 175 ? 5.008 -25.5 1.678 1 82.88 175 ARG A C 1
ATOM 1338 O O . ARG A 1 175 ? 4.562 -26 2.719 1 82.88 175 ARG A O 1
ATOM 1345 N N . MET B 1 1 ? 11.453 -23.438 -7.414 1 51.81 1 MET B N 1
ATOM 1346 C CA . MET B 1 1 ? 11.93 -23.094 -6.082 1 51.81 1 MET B CA 1
ATOM 1347 C C . MET B 1 1 ? 11.062 -22 -5.457 1 51.81 1 MET B C 1
ATOM 1349 O O . MET B 1 1 ? 10.492 -21.172 -6.168 1 51.81 1 MET B O 1
ATOM 1353 N N . MET B 1 2 ? 10.531 -22.266 -4.172 1 73 2 MET B N 1
ATOM 1354 C CA . MET B 1 2 ? 9.641 -21.359 -3.436 1 73 2 MET B CA 1
ATOM 1355 C C . MET B 1 2 ? 10.328 -20.031 -3.141 1 73 2 MET B C 1
ATOM 1357 O O . MET B 1 2 ? 11.422 -20.016 -2.574 1 73 2 MET B O 1
ATOM 1361 N N . ILE B 1 3 ? 9.891 -18.922 -3.74 1 90.5 3 ILE B N 1
ATOM 1362 C CA . ILE B 1 3 ? 10.477 -17.594 -3.703 1 90.5 3 ILE B CA 1
ATOM 1363 C C . ILE B 1 3 ? 10.875 -17.25 -2.27 1 90.5 3 ILE B C 1
ATOM 1365 O O . ILE B 1 3 ? 11.828 -16.5 -2.047 1 90.5 3 ILE B O 1
ATOM 1369 N N . LEU B 1 4 ? 10.312 -17.953 -1.291 1 94.5 4 LEU B N 1
ATOM 1370 C CA . LEU B 1 4 ? 10.578 -17.656 0.108 1 94.5 4 LEU B CA 1
ATOM 1371 C C . LEU B 1 4 ? 12.016 -18 0.475 1 94.5 4 LEU B C 1
ATOM 1373 O O . LEU B 1 4 ? 12.695 -17.234 1.161 1 94.5 4 LEU B O 1
ATOM 1377 N N . ASN B 1 5 ? 12.547 -19.172 -0.027 1 94.94 5 ASN B N 1
ATOM 1378 C CA . ASN B 1 5 ? 13.922 -19.578 0.268 1 94.94 5 ASN B CA 1
ATOM 1379 C C . ASN B 1 5 ? 14.93 -18.562 -0.272 1 94.94 5 ASN B C 1
ATOM 1381 O O . ASN B 1 5 ? 15.906 -18.234 0.4 1 94.94 5 ASN B O 1
ATOM 1385 N N . GLU B 1 6 ? 14.68 -18.156 -1.436 1 96.12 6 GLU B N 1
ATOM 1386 C CA . GLU B 1 6 ? 15.555 -17.141 -2.041 1 96.12 6 GLU B CA 1
ATOM 1387 C C . GLU B 1 6 ? 15.547 -15.852 -1.237 1 96.12 6 GLU B C 1
ATOM 1389 O O . GLU B 1 6 ? 16.594 -15.234 -1.037 1 96.12 6 GLU B O 1
ATOM 1394 N N . ILE B 1 7 ? 14.414 -15.469 -0.752 1 97.69 7 ILE B N 1
ATOM 1395 C CA . ILE B 1 7 ? 14.25 -14.25 0.032 1 97.69 7 ILE B CA 1
ATOM 1396 C C . ILE B 1 7 ? 15.023 -14.375 1.343 1 97.69 7 ILE B C 1
ATOM 1398 O O . ILE B 1 7 ? 15.75 -13.453 1.733 1 97.69 7 ILE B O 1
ATOM 1402 N N . LEU B 1 8 ? 14.93 -15.5 1.964 1 97.69 8 LEU B N 1
ATOM 1403 C CA . LEU B 1 8 ? 15.594 -15.703 3.246 1 97.69 8 LEU B CA 1
ATOM 1404 C C . LEU B 1 8 ? 17.109 -15.75 3.068 1 97.69 8 LEU B C 1
ATOM 1406 O O . LEU B 1 8 ? 17.859 -15.258 3.916 1 97.69 8 LEU B O 1
ATOM 1410 N N . GLU B 1 9 ? 17.578 -16.359 1.971 1 97.38 9 GLU B N 1
ATOM 1411 C CA . GLU B 1 9 ? 19 -16.375 1.665 1 97.38 9 GLU B CA 1
ATOM 1412 C C . GLU B 1 9 ? 19.531 -14.969 1.429 1 97.38 9 GLU B C 1
ATOM 1414 O O . GLU B 1 9 ? 20.594 -14.602 1.936 1 97.38 9 GLU B O 1
ATOM 1419 N N . ASN B 1 10 ? 18.812 -14.234 0.656 1 98.19 10 ASN B N 1
ATOM 1420 C CA . ASN B 1 10 ? 19.172 -12.844 0.432 1 98.19 10 ASN B CA 1
ATOM 1421 C C . ASN B 1 10 ? 19.203 -12.047 1.737 1 98.19 10 ASN B C 1
ATOM 1423 O O . ASN B 1 10 ? 20.078 -11.211 1.947 1 98.19 10 ASN B O 1
ATOM 1427 N N . ASN B 1 11 ? 18.203 -12.289 2.594 1 98.69 11 ASN B N 1
ATOM 1428 C CA . ASN B 1 11 ? 18.094 -11.555 3.848 1 98.69 11 ASN B CA 1
ATOM 1429 C C . ASN B 1 11 ? 19.297 -11.82 4.758 1 98.69 11 ASN B C 1
ATOM 1431 O O . ASN B 1 11 ? 19.781 -10.914 5.426 1 98.69 11 ASN B O 1
ATOM 1435 N N . LYS B 1 12 ? 19.75 -13.062 4.77 1 98.19 12 LYS B N 1
ATOM 1436 C CA . LYS B 1 12 ? 20.922 -13.398 5.559 1 98.19 12 LYS B CA 1
ATOM 1437 C C . LYS B 1 12 ? 22.125 -12.555 5.129 1 98.19 12 LYS B C 1
ATOM 1439 O O . LYS B 1 12 ? 22.844 -12.008 5.977 1 98.19 12 LYS B O 1
ATOM 1444 N N . LYS B 1 13 ? 22.312 -12.453 3.842 1 98.25 13 LYS B N 1
ATOM 1445 C CA . LYS B 1 13 ? 23.406 -11.648 3.314 1 98.25 13 LYS B CA 1
ATOM 1446 C C . LYS B 1 13 ? 23.234 -10.172 3.664 1 98.25 13 LYS B C 1
ATOM 1448 O O . LYS B 1 13 ? 24.188 -9.5 4.055 1 98.25 13 LYS B O 1
ATOM 1453 N N . PHE B 1 14 ? 22.031 -9.727 3.488 1 98.62 14 PHE B N 1
ATOM 1454 C CA . PHE B 1 14 ? 21.719 -8.336 3.779 1 98.62 14 PHE B CA 1
ATOM 1455 C C . PHE B 1 14 ? 22.047 -7.996 5.227 1 98.62 14 PHE B C 1
ATOM 1457 O O . PHE B 1 14 ? 22.688 -6.984 5.504 1 98.62 14 PHE B O 1
ATOM 1464 N N . VAL B 1 15 ? 21.578 -8.789 6.172 1 98 15 VAL B N 1
ATOM 1465 C CA . VAL B 1 15 ? 21.734 -8.539 7.602 1 98 15 VAL B CA 1
ATOM 1466 C C . VAL B 1 15 ? 23.219 -8.57 7.973 1 98 15 VAL B C 1
ATOM 1468 O O . VAL B 1 15 ? 23.656 -7.816 8.844 1 98 15 VAL B O 1
ATOM 1471 N N . ASP B 1 16 ? 24 -9.406 7.305 1 97.5 16 ASP B N 1
ATOM 1472 C CA . ASP B 1 16 ? 25.438 -9.516 7.562 1 97.5 16 ASP B CA 1
ATOM 1473 C C . ASP B 1 16 ? 26.156 -8.234 7.184 1 97.5 16 ASP B C 1
ATOM 1475 O O . ASP B 1 16 ? 27.203 -7.906 7.766 1 97.5 16 ASP B O 1
ATOM 1479 N N . GLU B 1 17 ? 25.562 -7.492 6.242 1 97.19 17 GLU B N 1
ATOM 1480 C CA . GLU B 1 17 ? 26.266 -6.348 5.688 1 97.19 17 GLU B CA 1
ATOM 1481 C C . GLU B 1 17 ? 25.672 -5.031 6.188 1 97.19 17 GLU B C 1
ATOM 1483 O O . GLU B 1 17 ? 26.359 -4.008 6.223 1 97.19 17 GLU B O 1
ATOM 1488 N N . PHE B 1 18 ? 24.453 -5.09 6.559 1 95.88 18 PHE B N 1
ATOM 1489 C CA . PHE B 1 18 ? 23.75 -3.869 6.93 1 95.88 18 PHE B CA 1
ATOM 1490 C C . PHE B 1 18 ? 24 -3.521 8.391 1 95.88 18 PHE B C 1
ATOM 1492 O O . PHE B 1 18 ? 23.906 -4.383 9.266 1 95.88 18 PHE B O 1
ATOM 1499 N N . VAL B 1 19 ? 24.328 -2.242 8.664 1 93.88 19 VAL B N 1
ATOM 1500 C CA . VAL B 1 19 ? 24.453 -1.734 10.023 1 93.88 19 VAL B CA 1
ATOM 1501 C C . VAL B 1 19 ? 23.125 -1.134 10.477 1 93.88 19 VAL B C 1
ATOM 1503 O O . VAL B 1 19 ? 22.641 -0.162 9.891 1 93.88 19 VAL B O 1
ATOM 1506 N N . GLY B 1 20 ? 22.562 -1.678 11.523 1 93.44 20 GLY B N 1
ATOM 1507 C CA . GLY B 1 20 ? 21.266 -1.261 12.031 1 93.44 20 GLY B CA 1
ATOM 1508 C C . GLY B 1 20 ? 21.172 0.232 12.281 1 93.44 20 GLY B C 1
ATOM 1509 O O . GLY B 1 20 ? 22.141 0.852 12.727 1 93.44 20 GLY B O 1
ATOM 1510 N N . GLU B 1 21 ? 20 0.831 11.93 1 93.69 21 GLU B N 1
ATOM 1511 C CA . GLU B 1 21 ? 19.75 2.252 12.141 1 93.69 21 GLU B CA 1
ATOM 1512 C C . GLU B 1 21 ? 18.359 2.475 12.75 1 93.69 21 GLU B C 1
ATOM 1514 O O . GLU B 1 21 ? 17.375 1.915 12.273 1 93.69 21 GLU B O 1
ATOM 1519 N N . GLU B 1 22 ? 18.344 3.223 13.828 1 95.94 22 GLU B N 1
ATOM 1520 C CA . GLU B 1 22 ? 17.078 3.59 14.445 1 95.94 22 GLU B CA 1
ATOM 1521 C C . GLU B 1 22 ? 16.516 4.871 13.828 1 95.94 22 GLU B C 1
ATOM 1523 O O . GLU B 1 22 ? 17.234 5.863 13.695 1 95.94 22 GLU B O 1
ATOM 1528 N N . LEU B 1 23 ? 15.273 4.793 13.383 1 96.56 23 LEU B N 1
ATOM 1529 C CA . LEU B 1 23 ? 14.594 5.949 12.82 1 96.56 23 LEU B CA 1
ATOM 1530 C C . LEU B 1 23 ? 13.227 6.145 13.469 1 96.56 23 LEU B C 1
ATOM 1532 O O . LEU B 1 23 ? 12.609 5.18 13.93 1 96.56 23 LEU B O 1
ATOM 1536 N N . SER B 1 24 ? 12.797 7.34 13.5 1 95.62 24 SER B N 1
ATOM 1537 C CA . SER B 1 24 ? 11.453 7.66 13.969 1 95.62 24 SER B CA 1
ATOM 1538 C C . SER B 1 24 ? 10.391 7.074 13.047 1 95.62 24 SER B C 1
ATOM 1540 O O . SER B 1 24 ? 10.594 6.984 11.836 1 95.62 24 SER B O 1
ATOM 1542 N N . HIS B 1 25 ? 9.281 6.695 13.609 1 94.94 25 HIS B N 1
ATOM 1543 C CA . HIS B 1 25 ? 8.18 6.234 12.773 1 94.94 25 HIS B CA 1
ATOM 1544 C C . HIS B 1 25 ? 7.34 7.402 12.266 1 94.94 25 HIS B C 1
ATOM 1546 O O . HIS B 1 25 ? 6.355 7.199 11.555 1 94.94 25 HIS B O 1
ATOM 1552 N N . HIS B 1 26 ? 7.645 8.617 12.664 1 97.31 26 HIS B N 1
ATOM 1553 C CA . HIS B 1 26 ? 7.027 9.812 12.078 1 97.31 26 HIS B CA 1
ATOM 1554 C C . HIS B 1 26 ? 7.734 10.219 10.789 1 97.31 26 HIS B C 1
ATOM 1556 O O . HIS B 1 26 ? 8.961 10.359 10.766 1 97.31 26 HIS B O 1
ATOM 1562 N N . PRO B 1 27 ? 6.969 10.43 9.711 1 98 27 PRO B N 1
ATOM 1563 C CA . PRO B 1 27 ? 7.609 10.797 8.445 1 98 27 PRO B CA 1
ATOM 1564 C C . PRO B 1 27 ? 8.25 12.18 8.484 1 98 27 PRO B C 1
ATOM 1566 O O . PRO B 1 27 ? 7.559 13.172 8.742 1 98 27 PRO B O 1
ATOM 1569 N N . GLN B 1 28 ? 9.492 12.266 8.125 1 97.44 28 GLN B N 1
ATOM 1570 C CA . GLN B 1 28 ? 10.273 13.492 8.25 1 97.44 28 GLN B CA 1
ATOM 1571 C C . GLN B 1 28 ? 9.734 14.578 7.324 1 97.44 28 GLN B C 1
ATOM 1573 O O . GLN B 1 28 ? 9.805 15.766 7.648 1 97.44 28 GLN B O 1
ATOM 1578 N N . LYS B 1 29 ? 9.18 14.195 6.242 1 97.5 29 LYS B N 1
ATOM 1579 C CA . LYS B 1 29 ? 8.695 15.203 5.301 1 97.5 29 LYS B CA 1
ATOM 1580 C C . LYS B 1 29 ? 7.207 15.461 5.492 1 97.5 29 LYS B C 1
ATOM 1582 O O . LYS B 1 29 ? 6.582 16.156 4.684 1 97.5 29 LYS B O 1
ATOM 1587 N N . LYS B 1 30 ? 6.582 14.781 6.535 1 97.75 30 LYS B N 1
ATOM 1588 C CA . LYS B 1 30 ? 5.184 14.961 6.918 1 97.75 30 LYS B CA 1
ATOM 1589 C C . LYS B 1 30 ? 4.258 14.703 5.73 1 97.75 30 LYS B C 1
ATOM 1591 O O . LYS B 1 30 ? 3.312 15.461 5.5 1 97.75 30 LYS B O 1
ATOM 1596 N N . LEU B 1 31 ? 4.594 13.656 4.941 1 98.25 31 LEU B N 1
ATOM 1597 C CA . LEU B 1 31 ? 3.936 13.344 3.678 1 98.25 31 LEU B CA 1
ATOM 1598 C C . LEU B 1 31 ? 3.34 11.945 3.711 1 98.25 31 LEU B C 1
ATOM 1600 O O . LEU B 1 31 ? 3.98 11 4.188 1 98.25 31 LEU B O 1
ATOM 1604 N N . ALA B 1 32 ? 2.105 11.805 3.303 1 98.69 32 ALA B N 1
ATOM 1605 C CA . ALA B 1 32 ? 1.492 10.516 2.984 1 98.69 32 ALA B CA 1
ATOM 1606 C C . ALA B 1 32 ? 1.235 10.391 1.484 1 98.69 32 ALA B C 1
ATOM 1608 O O . ALA B 1 32 ? 0.81 11.352 0.837 1 98.69 32 ALA B O 1
ATOM 1609 N N . ILE B 1 33 ? 1.564 9.227 0.901 1 98.94 33 ILE B N 1
ATOM 1610 C CA . ILE B 1 33 ? 1.408 8.984 -0.529 1 98.94 33 ILE B CA 1
ATOM 1611 C C . ILE B 1 33 ? 0.512 7.766 -0.75 1 98.94 33 ILE B C 1
ATOM 1613 O O . ILE B 1 33 ? 0.701 6.723 -0.116 1 98.94 33 ILE B O 1
ATOM 1617 N N . LEU B 1 34 ? -0.52 7.859 -1.516 1 98.94 34 LEU B N 1
ATOM 1618 C CA . LEU B 1 34 ? -1.246 6.73 -2.086 1 98.94 34 LEU B CA 1
ATOM 1619 C C . LEU B 1 34 ? -0.862 6.523 -3.547 1 98.94 34 LEU B C 1
ATOM 1621 O O . LEU B 1 34 ? -0.976 7.441 -4.363 1 98.94 34 LEU B O 1
ATOM 1625 N N . THR B 1 35 ? -0.324 5.344 -3.893 1 98.94 35 THR B N 1
ATOM 1626 C CA . THR B 1 35 ? 0.063 5.031 -5.262 1 98.94 35 THR B CA 1
ATOM 1627 C C . THR B 1 35 ? -0.256 3.574 -5.594 1 98.94 35 THR B C 1
ATOM 1629 O O . THR B 1 35 ? -0.951 2.896 -4.832 1 98.94 35 THR B O 1
ATOM 1632 N N . CYS B 1 36 ? 0.129 3.15 -6.762 1 98.88 36 CYS B N 1
ATOM 1633 C CA . CYS B 1 36 ? -0.229 1.824 -7.254 1 98.88 36 CYS B CA 1
ATOM 1634 C C . CYS B 1 36 ? 0.713 0.763 -6.699 1 98.88 36 CYS B C 1
ATOM 1636 O O . CYS B 1 36 ? 1.868 1.056 -6.387 1 98.88 36 CYS B O 1
ATOM 1638 N N . MET B 1 37 ? 0.286 -0.439 -6.605 1 98.81 37 MET B N 1
ATOM 1639 C CA . MET B 1 37 ? 1.078 -1.589 -6.18 1 98.81 37 MET B CA 1
ATOM 1640 C C . MET B 1 37 ? 2.031 -2.035 -7.285 1 98.81 37 MET B C 1
ATOM 1642 O O . MET B 1 37 ? 2.787 -2.992 -7.109 1 98.81 37 MET B O 1
ATOM 1646 N N . ASP B 1 38 ? 2.1 -1.445 -8.43 1 98.81 38 ASP B N 1
ATOM 1647 C CA . ASP B 1 38 ? 2.811 -1.846 -9.633 1 98.81 38 ASP B CA 1
ATOM 1648 C C . ASP B 1 38 ? 4.277 -2.145 -9.336 1 98.81 38 ASP B C 1
ATOM 1650 O O . ASP B 1 38 ? 4.953 -1.355 -8.672 1 98.81 38 ASP B O 1
ATOM 1654 N N . CYS B 1 39 ? 4.758 -3.266 -9.859 1 98.75 39 CYS B N 1
ATOM 1655 C CA . CYS B 1 39 ? 6.113 -3.719 -9.578 1 98.75 39 CYS B CA 1
ATOM 1656 C C . CYS B 1 39 ? 7.141 -2.771 -10.188 1 98.75 39 CYS B C 1
ATOM 1658 O O . CYS B 1 39 ? 8.281 -2.709 -9.727 1 98.75 39 CYS B O 1
ATOM 1660 N N . ARG B 1 40 ? 6.809 -1.982 -11.195 1 98.69 40 ARG B N 1
ATOM 1661 C CA . ARG B 1 40 ? 7.738 -1.077 -11.875 1 98.69 40 ARG B CA 1
ATOM 1662 C C . ARG B 1 40 ? 8 0.164 -11.023 1 98.69 40 ARG B C 1
ATOM 1664 O O . ARG B 1 40 ? 8.945 0.909 -11.289 1 98.69 40 ARG B O 1
ATOM 1671 N N . LEU B 1 41 ? 7.238 0.396 -9.938 1 98.69 41 LEU B N 1
ATOM 1672 C CA . LEU B 1 41 ? 7.398 1.581 -9.102 1 98.69 41 LEU B CA 1
ATOM 1673 C C . LEU B 1 41 ? 8.469 1.354 -8.031 1 98.69 41 LEU B C 1
ATOM 1675 O O . LEU B 1 41 ? 9.008 2.312 -7.477 1 98.69 41 LEU B O 1
ATOM 1679 N N . THR B 1 42 ? 8.766 0.089 -7.695 1 98.31 42 THR B N 1
ATOM 1680 C CA . THR B 1 42 ? 9.719 -0.25 -6.648 1 98.31 42 THR B CA 1
ATOM 1681 C C . THR B 1 42 ? 11.102 0.307 -6.977 1 98.31 42 THR B C 1
ATOM 1683 O O . THR B 1 42 ? 11.672 -0.012 -8.023 1 98.31 42 THR B O 1
ATOM 1686 N N . GLY B 1 43 ? 11.672 1.148 -6.055 1 97.25 43 GLY B N 1
ATOM 1687 C CA . GLY B 1 43 ? 12.984 1.716 -6.285 1 97.25 43 GLY B CA 1
ATOM 1688 C C . GLY B 1 43 ? 13.008 2.734 -7.41 1 97.25 43 GLY B C 1
ATOM 1689 O O . GLY B 1 43 ? 14.078 3.082 -7.918 1 97.25 43 GLY B O 1
ATOM 1690 N N . PHE B 1 44 ? 11.891 3.121 -7.922 1 98.56 44 PHE B N 1
ATOM 1691 C CA . PHE B 1 44 ? 11.734 4.055 -9.031 1 98.56 44 PHE B CA 1
ATOM 1692 C C . PHE B 1 44 ? 10.938 5.277 -8.602 1 98.56 44 PHE B C 1
ATOM 1694 O O . PHE B 1 44 ? 11.367 6.414 -8.805 1 98.56 44 PHE B O 1
ATOM 1701 N N . LEU B 1 45 ? 9.742 5.078 -7.875 1 98.81 45 LEU B N 1
ATOM 1702 C CA . LEU B 1 45 ? 8.891 6.152 -7.379 1 98.81 45 LEU B CA 1
ATOM 1703 C C . LEU B 1 45 ? 9.656 7.047 -6.41 1 98.81 45 LEU B C 1
ATOM 1705 O O . LEU B 1 45 ? 9.641 8.273 -6.543 1 98.81 45 LEU B O 1
ATOM 1709 N N . GLU B 1 46 ? 10.398 6.438 -5.473 1 98.5 46 GLU B N 1
ATOM 1710 C CA . GLU B 1 46 ? 10.984 7.148 -4.344 1 98.5 46 GLU B CA 1
ATOM 1711 C C . GLU B 1 46 ? 12.086 8.102 -4.805 1 98.5 46 GLU B C 1
ATOM 1713 O O . GLU B 1 46 ? 12.047 9.297 -4.496 1 98.5 46 GLU B O 1
ATOM 1718 N N . PRO B 1 47 ? 13.047 7.633 -5.637 1 98.06 47 PRO B N 1
ATOM 1719 C CA . PRO B 1 47 ? 14.039 8.609 -6.105 1 98.06 47 PRO B CA 1
ATOM 1720 C C . PRO B 1 47 ? 13.438 9.648 -7.051 1 98.06 47 PRO B C 1
ATOM 1722 O O . PRO B 1 47 ? 13.891 10.797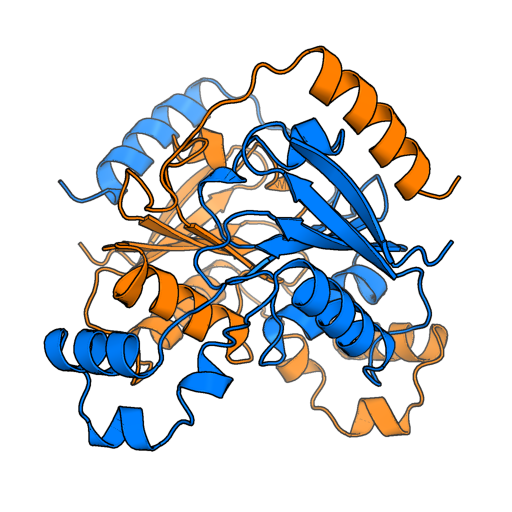 -7.082 1 98.06 47 PRO B O 1
ATOM 1725 N N . ALA B 1 48 ? 12.414 9.273 -7.805 1 98.56 48 ALA B N 1
ATOM 1726 C CA . ALA B 1 48 ? 11.766 10.234 -8.695 1 98.56 48 ALA B CA 1
ATOM 1727 C C . ALA B 1 48 ? 11.133 11.375 -7.91 1 98.56 48 ALA B C 1
ATOM 1729 O O . ALA B 1 48 ? 11.016 12.5 -8.406 1 98.56 48 ALA B O 1
ATOM 1730 N N . LEU B 1 49 ? 10.688 11.07 -6.691 1 98.56 49 LEU B N 1
ATOM 1731 C CA . LEU B 1 49 ? 10.062 12.062 -5.824 1 98.56 49 LEU B CA 1
ATOM 1732 C C . LEU B 1 49 ? 11.102 12.766 -4.961 1 98.56 49 LEU B C 1
ATOM 1734 O O . LEU B 1 49 ? 10.812 13.789 -4.344 1 98.56 49 LEU B O 1
ATOM 1738 N N . GLY B 1 50 ? 12.312 12.234 -4.859 1 98.06 50 GLY B N 1
ATOM 1739 C CA . GLY B 1 50 ? 13.328 12.75 -3.951 1 98.06 50 GLY B CA 1
ATOM 1740 C C . GLY B 1 50 ? 13.086 12.367 -2.506 1 98.06 50 GLY B C 1
ATOM 1741 O O . GLY B 1 50 ? 13.359 13.148 -1.594 1 98.06 50 GLY B O 1
ATOM 1742 N N . ILE B 1 51 ? 12.477 11.148 -2.281 1 97.94 51 ILE B N 1
ATOM 1743 C CA . ILE B 1 51 ? 12.258 10.688 -0.915 1 97.94 51 ILE B CA 1
ATOM 1744 C C . ILE B 1 51 ? 13.031 9.398 -0.667 1 97.94 51 ILE B C 1
ATOM 1746 O O . ILE B 1 51 ? 13.406 8.703 -1.612 1 97.94 51 ILE B O 1
ATOM 1750 N N . GLY B 1 52 ? 13.367 9.133 0.586 1 97.31 52 GLY B N 1
ATOM 1751 C CA . GLY B 1 52 ? 14.047 7.934 1.047 1 97.31 52 GLY B CA 1
ATOM 1752 C C . GLY B 1 52 ? 13.5 7.406 2.361 1 97.31 52 GLY B C 1
ATOM 1753 O O . GLY B 1 52 ? 12.375 7.738 2.752 1 97.31 52 GLY B O 1
ATOM 1754 N N . ARG B 1 53 ? 14.242 6.539 2.959 1 97.94 53 ARG B N 1
ATOM 1755 C CA . ARG B 1 53 ? 13.844 5.902 4.211 1 97.94 53 ARG B CA 1
ATOM 1756 C C . ARG B 1 53 ? 13.523 6.945 5.277 1 97.94 53 ARG B C 1
ATOM 1758 O O . ARG B 1 53 ? 14.312 7.867 5.508 1 97.94 53 ARG B O 1
ATOM 1765 N N . GLY B 1 54 ? 12.312 6.883 5.871 1 98.25 54 GLY B N 1
ATOM 1766 C CA . GLY B 1 54 ? 11.914 7.766 6.953 1 98.25 54 GLY B CA 1
ATOM 1767 C C . GLY B 1 54 ? 11.141 8.984 6.477 1 98.25 54 GLY B C 1
ATOM 1768 O O . GLY B 1 54 ? 10.547 9.703 7.281 1 98.25 54 GLY B O 1
ATOM 1769 N N . ASP B 1 55 ? 11.008 9.227 5.211 1 98.12 55 ASP B N 1
ATOM 1770 C CA . ASP B 1 55 ? 10.562 10.523 4.699 1 98.12 55 ASP B CA 1
ATOM 1771 C C . ASP B 1 55 ? 9.039 10.578 4.605 1 98.12 55 ASP B C 1
ATOM 1773 O O . ASP B 1 55 ? 8.438 11.617 4.887 1 98.12 55 ASP B O 1
ATOM 1777 N N . ALA B 1 56 ? 8.367 9.438 4.211 1 98.69 56 ALA B N 1
ATOM 1778 C CA . ALA B 1 56 ? 6.945 9.508 3.893 1 98.69 56 ALA B CA 1
ATOM 1779 C C . ALA B 1 56 ? 6.242 8.195 4.207 1 98.69 56 ALA B C 1
ATOM 1781 O O . ALA B 1 56 ? 6.844 7.121 4.105 1 98.69 56 ALA B O 1
ATOM 1782 N N . LYS B 1 57 ? 4.988 8.273 4.68 1 98.88 57 LYS B N 1
ATOM 1783 C CA . LYS B 1 57 ? 4.117 7.105 4.695 1 98.88 57 LYS B CA 1
ATOM 1784 C C . LYS B 1 57 ? 3.615 6.77 3.293 1 98.88 57 LYS B C 1
ATOM 1786 O O . LYS B 1 57 ? 3.191 7.66 2.551 1 98.88 57 LYS B O 1
ATOM 1791 N N . ILE B 1 58 ? 3.729 5.496 2.85 1 98.94 58 ILE B N 1
ATOM 1792 C CA . ILE B 1 58 ? 3.338 5.133 1.49 1 98.94 58 ILE B CA 1
ATOM 1793 C C . ILE B 1 58 ? 2.283 4.031 1.533 1 98.94 58 ILE B C 1
ATOM 1795 O O . ILE B 1 58 ? 2.514 2.963 2.107 1 98.94 58 ILE B O 1
ATOM 1799 N N . ILE B 1 59 ? 1.14 4.297 1.012 1 98.94 59 ILE B N 1
ATOM 1800 C CA . ILE B 1 59 ? 0.027 3.373 0.824 1 98.94 59 ILE B CA 1
ATOM 1801 C C . ILE B 1 59 ? -0.032 2.926 -0.635 1 98.94 59 ILE B C 1
ATOM 1803 O O . ILE B 1 59 ? 0.135 3.74 -1.547 1 98.94 59 ILE B O 1
ATOM 1807 N N . LYS B 1 60 ? -0.159 1.608 -0.866 1 98.88 60 LYS B N 1
ATOM 1808 C CA . LYS B 1 60 ? -0.15 1.067 -2.221 1 98.88 60 LYS B CA 1
ATOM 1809 C C . LYS B 1 60 ? -1.292 0.076 -2.426 1 98.88 60 LYS B C 1
ATOM 1811 O O . LYS B 1 60 ? -1.425 -0.89 -1.672 1 98.88 60 LYS B O 1
ATOM 1816 N N . ASN B 1 61 ? -2.104 0.302 -3.375 1 98.31 61 ASN B N 1
ATOM 1817 C CA . ASN B 1 61 ? -3.141 -0.616 -3.834 1 98.31 61 ASN B CA 1
ATOM 1818 C C . ASN B 1 61 ? -3.211 -0.667 -5.359 1 98.31 61 ASN B C 1
ATOM 1820 O O . ASN B 1 61 ? -2.646 0.192 -6.039 1 98.31 61 ASN B O 1
ATOM 1824 N N . ALA B 1 62 ? -3.883 -1.691 -5.867 1 98.19 62 ALA B N 1
ATOM 1825 C CA . ALA B 1 62 ? -4.051 -1.816 -7.312 1 98.19 62 ALA B CA 1
ATOM 1826 C C . ALA B 1 62 ? -4.668 -0.554 -7.906 1 98.19 62 ALA B C 1
ATOM 1828 O O . ALA B 1 62 ? -5.723 -0.1 -7.457 1 98.19 62 ALA B O 1
ATOM 1829 N N . GLY B 1 63 ? -3.848 0.105 -8.805 1 98.06 63 GLY B N 1
ATOM 1830 C CA . GLY B 1 63 ? -4.379 1.221 -9.57 1 98.06 63 GLY B CA 1
ATOM 1831 C C . GLY B 1 63 ? -4.426 2.518 -8.789 1 98.06 63 GLY B C 1
ATOM 1832 O O . GLY B 1 63 ? -5.004 3.506 -9.242 1 98.06 63 GLY B O 1
ATOM 1833 N N . ASN B 1 64 ? -3.887 2.482 -7.512 1 98.56 64 ASN B N 1
ATOM 1834 C CA . ASN B 1 64 ? -4.039 3.633 -6.629 1 98.56 64 ASN B CA 1
ATOM 1835 C C . ASN B 1 64 ? -5.504 4.02 -6.457 1 98.56 64 ASN B C 1
ATOM 1837 O O . ASN B 1 64 ? -5.828 5.203 -6.352 1 98.56 64 ASN B O 1
ATOM 1841 N N . THR B 1 65 ? -6.367 3.061 -6.492 1 97.69 65 THR B N 1
ATOM 1842 C CA . THR B 1 65 ? -7.812 3.229 -6.387 1 97.69 65 THR B CA 1
ATOM 1843 C C . THR B 1 65 ? -8.297 2.871 -4.984 1 97.69 65 THR B C 1
ATOM 1845 O O . THR B 1 65 ? -7.703 2.018 -4.316 1 97.69 65 THR B O 1
ATOM 1848 N N . ILE B 1 66 ? -9.344 3.52 -4.555 1 98 66 ILE B N 1
ATOM 1849 C CA . ILE B 1 66 ? -9.945 3.23 -3.258 1 98 66 ILE B CA 1
ATOM 1850 C C . ILE B 1 66 ? -11.328 2.604 -3.457 1 98 66 ILE B C 1
ATOM 1852 O O . ILE B 1 66 ? -12.227 3.232 -4.02 1 98 66 ILE B O 1
ATOM 1856 N N . VAL B 1 67 ? -11.492 1.394 -3.051 1 95.75 67 VAL B N 1
ATOM 1857 C CA . VAL B 1 67 ? -12.766 0.685 -3.17 1 95.75 67 VAL B CA 1
ATOM 1858 C C . VAL B 1 67 ? -13.352 0.436 -1.781 1 95.75 67 VAL B C 1
ATOM 1860 O O . VAL B 1 67 ? -14.562 0.264 -1.633 1 95.75 67 VAL B O 1
ATOM 1863 N N . GLY B 1 68 ? -12.547 0.463 -0.749 1 94.81 68 GLY B N 1
ATOM 1864 C CA . GLY B 1 68 ? -12.93 0.209 0.63 1 94.81 68 GLY B CA 1
ATOM 1865 C C . GLY B 1 68 ? -12.242 1.128 1.621 1 94.81 68 GLY B C 1
ATOM 1866 O O . GLY B 1 68 ? -11.953 2.285 1.308 1 94.81 68 GLY B O 1
ATOM 1867 N N . GLU B 1 69 ? -12.023 0.63 2.789 1 96.94 69 GLU B N 1
ATOM 1868 C CA . GLU B 1 69 ? -11.617 1.533 3.863 1 96.94 69 GLU B CA 1
ATOM 1869 C C . GLU B 1 69 ? -10.125 1.423 4.145 1 96.94 69 GLU B C 1
ATOM 1871 O O . GLU B 1 69 ? -9.555 2.264 4.844 1 96.94 69 GLU B O 1
ATOM 1876 N N . ASP B 1 70 ? -9.414 0.436 3.578 1 98.19 70 ASP B N 1
ATOM 1877 C CA . ASP B 1 70 ? -8.016 0.214 3.939 1 98.19 70 ASP B CA 1
ATOM 1878 C C . ASP B 1 70 ? -7.172 1.458 3.664 1 98.19 70 ASP B C 1
ATOM 1880 O O . ASP B 1 70 ? -6.398 1.892 4.52 1 98.19 70 ASP B O 1
ATOM 1884 N N . ALA B 1 71 ? -7.328 2.031 2.477 1 98.56 71 ALA B N 1
ATOM 1885 C CA . ALA B 1 71 ? -6.516 3.188 2.105 1 98.56 71 ALA B CA 1
ATOM 1886 C C . ALA B 1 71 ? -6.938 4.426 2.889 1 98.56 71 ALA B C 1
ATOM 1888 O O . ALA B 1 71 ? -6.09 5.176 3.377 1 98.56 71 ALA B O 1
ATOM 1889 N N . ILE B 1 72 ? -8.25 4.613 3.098 1 98.56 72 ILE B N 1
ATOM 1890 C CA . ILE B 1 72 ? -8.773 5.793 3.775 1 98.56 72 ILE B CA 1
ATOM 1891 C C . ILE B 1 72 ? -8.305 5.805 5.23 1 98.56 72 ILE B C 1
ATOM 1893 O O . ILE B 1 72 ? -7.773 6.805 5.711 1 98.56 72 ILE B O 1
ATOM 1897 N N . ARG B 1 73 ? -8.492 4.699 5.879 1 97.88 73 ARG B N 1
ATOM 1898 C CA . ARG B 1 73 ? -8.086 4.641 7.281 1 97.88 73 ARG B CA 1
ATOM 1899 C C . ARG B 1 73 ? -6.574 4.781 7.418 1 97.88 73 ARG B C 1
ATOM 1901 O O . ARG B 1 73 ? -6.082 5.344 8.398 1 97.88 73 ARG B O 1
ATOM 1908 N N . SER B 1 74 ? -5.809 4.277 6.449 1 98.62 74 SER B N 1
ATOM 1909 C CA . SER B 1 74 ? -4.359 4.414 6.469 1 98.62 74 SER B CA 1
ATOM 1910 C C . SER B 1 74 ? -3.939 5.875 6.332 1 98.62 74 SER B C 1
ATOM 1912 O O . SER B 1 74 ? -3.053 6.344 7.047 1 98.62 74 SER B O 1
ATOM 1914 N N . ILE B 1 75 ? -4.598 6.594 5.418 1 98.81 75 ILE B N 1
ATOM 1915 C CA . ILE B 1 75 ? -4.352 8.023 5.25 1 98.81 75 ILE B CA 1
ATOM 1916 C C . ILE B 1 75 ? -4.719 8.766 6.535 1 98.81 75 ILE B C 1
ATOM 1918 O O . ILE B 1 75 ? -3.963 9.617 7 1 98.81 75 ILE B O 1
ATOM 1922 N N . ALA B 1 76 ? -5.84 8.43 7.145 1 98.25 76 ALA B N 1
ATOM 1923 C CA . ALA B 1 76 ? -6.27 9.047 8.398 1 98.25 76 ALA B CA 1
ATOM 1924 C C . ALA B 1 76 ? -5.238 8.82 9.5 1 98.25 76 ALA B C 1
ATOM 1926 O O . ALA B 1 76 ? -4.879 9.758 10.219 1 98.25 76 ALA B O 1
ATOM 1927 N N . ALA B 1 77 ? -4.797 7.594 9.602 1 97.5 77 ALA B N 1
ATOM 1928 C CA . ALA B 1 77 ? -3.779 7.285 10.602 1 97.5 77 ALA B CA 1
ATOM 1929 C C . ALA B 1 77 ? -2.523 8.125 10.383 1 97.5 77 ALA B C 1
ATOM 1931 O O . ALA B 1 77 ? -1.937 8.641 11.344 1 97.5 77 ALA B O 1
ATOM 1932 N N . ALA B 1 78 ? -2.105 8.25 9.109 1 98.06 78 ALA B N 1
ATOM 1933 C CA . ALA B 1 78 ? -0.927 9.055 8.781 1 98.06 78 ALA B CA 1
ATOM 1934 C C . ALA B 1 78 ? -1.095 10.492 9.25 1 98.06 78 ALA B C 1
ATOM 1936 O O . ALA B 1 78 ? -0.16 11.094 9.789 1 98.06 78 ALA B O 1
ATOM 1937 N N . ILE B 1 79 ? -2.281 11.031 9.086 1 97.94 79 ILE B N 1
ATOM 1938 C CA . ILE B 1 79 ? -2.535 12.438 9.383 1 97.94 79 ILE B CA 1
ATOM 1939 C C . ILE B 1 79 ? -2.699 12.617 10.891 1 97.94 79 ILE B C 1
ATOM 1941 O O . ILE B 1 79 ? -1.989 13.422 11.5 1 97.94 79 ILE B O 1
ATOM 1945 N N . PHE B 1 80 ? -3.564 11.82 11.555 1 97.5 80 PHE B N 1
ATOM 1946 C CA . PHE B 1 80 ? -3.979 12.086 12.922 1 97.5 80 PHE B CA 1
ATOM 1947 C C . PHE B 1 80 ? -2.957 11.539 13.914 1 97.5 80 PHE B C 1
ATOM 1949 O O . PHE B 1 80 ? -2.758 12.109 14.992 1 97.5 80 PHE B O 1
ATOM 1956 N N . SER B 1 81 ? -2.283 10.461 13.531 1 95.25 81 SER B N 1
ATOM 1957 C CA . SER B 1 81 ? -1.483 9.766 14.531 1 95.25 81 SER B CA 1
ATOM 1958 C C . SER B 1 81 ? 0.004 9.844 14.203 1 95.25 81 SER B C 1
ATOM 1960 O O . SER B 1 81 ? 0.849 9.688 15.086 1 95.25 81 SER B O 1
ATOM 1962 N N . LEU B 1 82 ? 0.322 10.109 12.898 1 95.81 82 LEU B N 1
ATOM 1963 C CA . LEU B 1 82 ? 1.719 9.914 12.523 1 95.81 82 LEU B CA 1
ATOM 1964 C C . LEU B 1 82 ? 2.322 11.203 11.977 1 95.81 82 LEU B C 1
ATOM 1966 O O . LEU B 1 82 ? 3.492 11.227 11.586 1 95.81 82 LEU B O 1
ATOM 1970 N N . GLY B 1 83 ? 1.534 12.242 11.867 1 95.25 83 GLY B N 1
ATOM 1971 C CA . GLY B 1 83 ? 2.094 13.57 11.688 1 95.25 83 GLY B CA 1
ATOM 1972 C C . GLY B 1 83 ? 2.125 14.008 10.242 1 95.25 83 GLY B C 1
ATOM 1973 O O . GLY B 1 83 ? 2.691 15.055 9.914 1 95.25 83 GLY B O 1
ATOM 1974 N N . ALA B 1 84 ? 1.53 13.273 9.32 1 97.38 84 ALA B N 1
ATOM 1975 C CA . ALA B 1 84 ? 1.459 13.727 7.938 1 97.38 84 ALA B CA 1
ATOM 1976 C C . ALA B 1 84 ? 0.601 14.984 7.812 1 97.38 84 ALA B C 1
ATOM 1978 O O . ALA B 1 84 ? -0.43 15.102 8.477 1 97.38 84 ALA B O 1
ATOM 1979 N N . GLU B 1 85 ? 1.041 15.859 6.902 1 96.94 85 GLU B N 1
ATOM 1980 C CA . GLU B 1 85 ? 0.339 17.125 6.766 1 96.94 85 GLU B CA 1
ATOM 1981 C C . GLU B 1 85 ? -0.145 17.344 5.332 1 96.94 85 GLU B C 1
ATOM 1983 O O . GLU B 1 85 ? -0.977 18.219 5.074 1 96.94 85 GLU B O 1
ATOM 1988 N N . GLU B 1 86 ? 0.42 16.547 4.418 1 97.38 86 GLU B N 1
ATOM 1989 C CA . GLU B 1 86 ? 0.032 16.594 3.012 1 97.38 86 GLU B CA 1
ATOM 1990 C C . GLU B 1 86 ? -0.108 15.195 2.428 1 97.38 86 GLU B C 1
ATOM 1992 O O . GLU B 1 86 ? 0.567 14.258 2.871 1 97.38 86 GLU B O 1
ATOM 1997 N N . VAL B 1 87 ? -1.028 15.078 1.475 1 98.56 87 VAL B N 1
ATOM 1998 C CA . VAL B 1 87 ? -1.279 13.789 0.838 1 98.56 87 VAL B CA 1
ATOM 1999 C C . VAL B 1 87 ? -1.062 13.906 -0.669 1 98.56 87 VAL B C 1
ATOM 2001 O O . VAL B 1 87 ? -1.514 14.867 -1.294 1 98.56 87 VAL B O 1
ATOM 2004 N N . LEU B 1 88 ? -0.324 12.984 -1.239 1 98.81 88 LEU B N 1
ATOM 2005 C CA . LEU B 1 88 ? -0.2 12.852 -2.686 1 98.81 88 LEU B CA 1
ATOM 2006 C C . LEU B 1 88 ? -0.892 11.578 -3.17 1 98.81 88 LEU B C 1
ATOM 2008 O O . LEU B 1 88 ? -0.689 10.5 -2.605 1 98.81 88 LEU B O 1
ATOM 2012 N N . VAL B 1 89 ? -1.737 11.727 -4.125 1 98.94 89 VAL B N 1
ATOM 2013 C CA . VAL B 1 89 ? -2.225 10.594 -4.906 1 98.94 89 VAL B CA 1
ATOM 2014 C C . VAL B 1 89 ? -1.47 10.516 -6.23 1 98.94 89 VAL B C 1
ATOM 2016 O O . VAL B 1 89 ? -1.533 11.438 -7.043 1 98.94 89 VAL B O 1
ATOM 2019 N N . ILE B 1 90 ? -0.738 9.406 -6.43 1 98.94 90 ILE B N 1
ATOM 2020 C CA . ILE B 1 90 ? 0.112 9.328 -7.613 1 98.94 90 ILE B CA 1
ATOM 2021 C C . ILE B 1 90 ? -0.283 8.117 -8.453 1 98.94 90 ILE B C 1
ATOM 2023 O O . ILE B 1 90 ? -0.108 6.973 -8.023 1 98.94 90 ILE B O 1
ATOM 2027 N N . GLY B 1 91 ? -0.877 8.352 -9.609 1 98.88 91 GLY B N 1
ATOM 2028 C CA . GLY B 1 91 ? -1.062 7.324 -10.617 1 98.88 91 GLY B CA 1
ATOM 2029 C C . GLY B 1 91 ? 0.112 7.211 -11.57 1 98.88 91 GLY B C 1
ATOM 2030 O O . GLY B 1 91 ? 1.0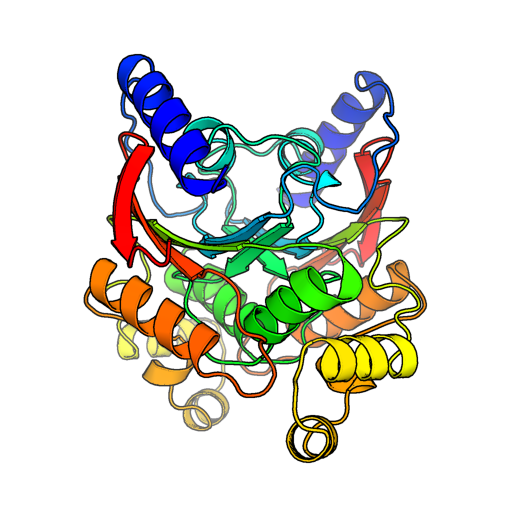84 7.961 -11.461 1 98.88 91 GLY B O 1
ATOM 2031 N N . HIS B 1 92 ? 0.058 6.242 -12.445 1 98.88 92 HIS B N 1
ATOM 2032 C CA . HIS B 1 92 ? 1.133 6.113 -13.422 1 98.88 92 HIS B CA 1
ATOM 2033 C C . HIS B 1 92 ? 0.59 5.703 -14.789 1 98.88 92 HIS B C 1
ATOM 2035 O O . HIS B 1 92 ? -0.496 5.129 -14.883 1 98.88 92 HIS B O 1
ATOM 2041 N N . THR B 1 93 ? 1.311 6.039 -15.789 1 98.56 93 THR B N 1
ATOM 2042 C CA . THR B 1 93 ? 0.94 5.656 -17.141 1 98.56 93 THR B CA 1
ATOM 2043 C C . THR B 1 93 ? 1.059 4.145 -17.328 1 98.56 93 THR B C 1
ATOM 2045 O O . THR B 1 93 ? 1.804 3.48 -16.609 1 98.56 93 THR B O 1
ATOM 2048 N N . GLU B 1 94 ? 0.231 3.559 -18.281 1 97.31 94 GLU B N 1
ATOM 2049 C CA . GLU B 1 94 ? 0.258 2.141 -18.625 1 97.31 94 GLU B CA 1
ATOM 2050 C C . GLU B 1 94 ? -0.05 1.275 -17.406 1 97.31 94 GLU B C 1
ATOM 2052 O O . GLU B 1 94 ? 0.642 0.288 -17.156 1 97.31 94 GLU B O 1
ATOM 2057 N N . CYS B 1 95 ? -0.999 1.714 -16.625 1 97.75 95 CYS B N 1
ATOM 2058 C CA . CYS B 1 95 ? -1.435 0.949 -15.469 1 97.75 95 CYS B CA 1
ATOM 2059 C C . CYS B 1 95 ? -2.232 -0.279 -15.891 1 97.75 95 CYS B C 1
ATOM 2061 O O . CYS B 1 95 ? -3.158 -0.177 -16.703 1 97.75 95 CYS B O 1
ATOM 2063 N N . GLY B 1 96 ? -1.882 -1.398 -15.375 1 93.75 96 GLY B N 1
ATOM 2064 C CA . GLY B 1 96 ? -2.551 -2.645 -15.719 1 93.75 96 GLY B CA 1
ATOM 2065 C C . GLY B 1 96 ? -4.02 -2.66 -15.336 1 93.75 96 GLY B C 1
ATOM 2066 O O . GLY B 1 96 ? -4.785 -3.488 -15.828 1 93.75 96 GLY B O 1
ATOM 2067 N N . MET B 1 97 ? -4.418 -1.782 -14.422 1 95.19 97 MET B N 1
ATOM 2068 C CA . MET B 1 97 ? -5.809 -1.719 -13.977 1 95.19 97 MET B CA 1
ATOM 2069 C C . MET B 1 97 ? -6.652 -0.903 -14.953 1 95.19 97 MET B C 1
ATOM 2071 O O . MET B 1 97 ? -7.883 -0.937 -14.891 1 95.19 97 MET B O 1
ATOM 2075 N N . ALA B 1 98 ? -5.898 -0.122 -15.758 1 93.06 98 ALA B N 1
ATOM 2076 C CA . ALA B 1 98 ? -6.625 0.628 -16.781 1 93.06 98 ALA B CA 1
ATOM 2077 C C . ALA B 1 98 ? -7.195 -0.306 -17.844 1 93.06 98 ALA B C 1
ATOM 2079 O O . ALA B 1 98 ? -6.457 -1.054 -18.484 1 93.06 98 ALA B O 1
ATOM 2080 N N . GLY B 1 99 ? -8.492 -0.422 -18 1 86.44 99 GLY B N 1
ATOM 2081 C CA . GLY B 1 99 ? -9.148 -1.28 -18.984 1 86.44 99 GLY B CA 1
ATOM 2082 C C . GLY B 1 99 ? -9.352 -2.699 -18.484 1 86.44 99 GLY B C 1
ATOM 2083 O O . GLY B 1 99 ? -9.445 -3.633 -19.281 1 86.44 99 GLY B O 1
ATOM 2084 N N . SER B 1 100 ? -9.188 -2.861 -17.203 1 88.38 100 SER B N 1
ATOM 2085 C CA . SER B 1 100 ? -9.484 -4.172 -16.625 1 88.38 100 SER B CA 1
ATOM 2086 C C . SER B 1 100 ? -10.852 -4.672 -17.094 1 88.38 100 SER B C 1
ATOM 2088 O O . SER B 1 100 ? -11.812 -3.902 -17.141 1 88.38 100 SER B O 1
ATOM 2090 N N . ASP B 1 101 ? -10.891 -5.918 -17.5 1 91.81 101 ASP B N 1
ATOM 2091 C CA . ASP B 1 101 ? -12.094 -6.578 -18.016 1 91.81 101 ASP B CA 1
ATOM 2092 C C . ASP B 1 101 ? -12.664 -7.547 -16.984 1 91.81 101 ASP B C 1
ATOM 2094 O O . ASP B 1 101 ? -12.117 -8.633 -16.766 1 91.81 101 ASP B O 1
ATOM 2098 N N . PRO B 1 102 ? -13.789 -7.191 -16.453 1 93.38 102 PRO B N 1
ATOM 2099 C CA . PRO B 1 102 ? -14.359 -8.039 -15.406 1 93.38 102 PRO B CA 1
ATOM 2100 C C . PRO B 1 102 ? -14.633 -9.469 -15.883 1 93.38 102 PRO B C 1
ATOM 2102 O O . PRO B 1 102 ? -14.539 -10.414 -15.094 1 93.38 102 PRO B O 1
ATOM 2105 N N . ASP B 1 103 ? -14.953 -9.633 -17.188 1 95.38 103 ASP B N 1
ATOM 2106 C CA . ASP B 1 103 ? -15.188 -10.977 -17.719 1 95.38 103 ASP B CA 1
ATOM 2107 C C . ASP B 1 103 ? -13.898 -11.789 -17.75 1 95.38 103 ASP B C 1
ATOM 2109 O O . ASP B 1 103 ? -13.906 -12.984 -17.438 1 95.38 103 ASP B O 1
ATOM 2113 N N . LYS B 1 104 ? -12.859 -11.133 -18.172 1 95.88 104 LYS B N 1
ATOM 2114 C CA . LYS B 1 104 ? -11.562 -11.812 -18.141 1 95.88 104 LYS B CA 1
ATOM 2115 C C . LYS B 1 104 ? -11.188 -12.211 -16.719 1 95.88 104 LYS B C 1
ATOM 2117 O O . LYS B 1 104 ? -10.672 -13.305 -16.484 1 95.88 104 LYS B O 1
ATOM 2122 N N . LEU B 1 105 ? -11.438 -11.367 -15.758 1 96.5 105 LEU B N 1
ATOM 2123 C CA . LEU B 1 105 ? -11.172 -11.648 -14.359 1 96.5 105 LEU B CA 1
ATOM 2124 C C . LEU B 1 105 ? -12.023 -12.82 -13.867 1 96.5 105 LEU B C 1
ATOM 2126 O O . LEU B 1 105 ? -11.516 -13.727 -13.203 1 96.5 105 LEU B O 1
ATOM 2130 N N . ARG B 1 106 ? -13.281 -12.766 -14.203 1 97.38 106 ARG B N 1
ATOM 2131 C CA . ARG B 1 106 ? -14.195 -13.836 -13.828 1 97.38 106 ARG B CA 1
ATOM 2132 C C . ARG B 1 106 ? -13.703 -15.188 -14.328 1 97.38 106 ARG B C 1
ATOM 2134 O O . ARG B 1 106 ? -13.672 -16.156 -13.578 1 97.38 106 ARG B O 1
ATOM 2141 N N . ASN B 1 107 ? -13.359 -15.242 -15.586 1 97.75 107 ASN B N 1
ATOM 2142 C CA . ASN B 1 107 ? -12.883 -16.484 -16.172 1 97.75 107 ASN B CA 1
ATOM 2143 C C . ASN B 1 107 ? -11.617 -16.984 -15.492 1 97.75 107 ASN B C 1
ATOM 2145 O O . ASN B 1 107 ? -11.469 -18.188 -15.242 1 97.75 107 ASN B O 1
ATOM 2149 N N . ALA B 1 108 ? -10.75 -16.031 -15.219 1 97.38 108 ALA B N 1
ATOM 2150 C CA . ALA B 1 108 ? -9.516 -16.391 -14.523 1 97.38 108 ALA B CA 1
ATOM 2151 C C . ALA B 1 108 ? -9.812 -16.969 -13.141 1 97.38 108 ALA B C 1
ATOM 2153 O O . ALA B 1 108 ? -9.164 -17.938 -12.711 1 97.38 108 ALA B O 1
ATOM 2154 N N . MET B 1 109 ? -10.75 -16.422 -12.414 1 98.19 109 MET B N 1
ATOM 2155 C CA . MET B 1 109 ? -11.141 -16.859 -11.086 1 98.19 109 MET B CA 1
ATOM 2156 C C . MET B 1 109 ? -11.719 -18.281 -11.133 1 98.19 109 MET B C 1
ATOM 2158 O O . MET B 1 109 ? -11.336 -19.141 -10.336 1 98.19 109 MET B O 1
ATOM 2162 N N . ILE B 1 110 ? -12.547 -18.516 -12.102 1 98.06 110 ILE B N 1
ATOM 2163 C CA . ILE B 1 110 ? -13.164 -19.828 -12.258 1 98.06 110 ILE B CA 1
ATOM 2164 C C . ILE B 1 110 ? -12.094 -20.859 -12.578 1 98.06 110 ILE B C 1
ATOM 2166 O O . ILE B 1 110 ? -12.07 -21.953 -11.992 1 98.06 110 ILE B O 1
ATOM 2170 N N . GLU B 1 111 ? -11.234 -20.516 -13.477 1 97.44 111 GLU B N 1
ATOM 2171 C CA . GLU B 1 111 ? -10.156 -21.406 -13.875 1 97.44 111 GLU B CA 1
ATOM 2172 C C . GLU B 1 111 ? -9.281 -21.781 -12.68 1 97.44 111 GLU B C 1
ATOM 2174 O O . GLU B 1 111 ? -8.727 -22.875 -12.633 1 97.44 111 GLU B O 1
ATOM 2179 N N . ARG B 1 112 ? -9.25 -20.922 -11.727 1 96.94 112 ARG B N 1
ATOM 2180 C CA . ARG B 1 112 ? -8.391 -21.156 -10.57 1 96.94 112 ARG B CA 1
ATOM 2181 C C . ARG B 1 112 ? -9.172 -21.766 -9.414 1 96.94 112 ARG B C 1
ATOM 2183 O O . ARG B 1 112 ? -8.664 -21.859 -8.297 1 96.94 112 ARG B O 1
ATOM 2190 N N . GLY B 1 113 ? -10.453 -22.016 -9.664 1 96.5 113 GLY B N 1
ATOM 2191 C CA . GLY B 1 113 ? -11.188 -22.844 -8.711 1 96.5 113 GLY B CA 1
ATOM 2192 C C . GLY B 1 113 ? -12.141 -22.047 -7.844 1 96.5 113 GLY B C 1
ATOM 2193 O O . GLY B 1 113 ? -12.719 -22.578 -6.898 1 96.5 113 GLY B O 1
ATOM 2194 N N . ILE B 1 114 ? -12.305 -20.734 -8.094 1 98.31 114 ILE B N 1
ATOM 2195 C CA . ILE B 1 114 ? -13.266 -19.953 -7.32 1 98.31 114 ILE B CA 1
ATOM 2196 C C . ILE B 1 114 ? -14.688 -20.328 -7.734 1 98.31 114 ILE B C 1
ATOM 2198 O O . ILE B 1 114 ? -15.023 -20.297 -8.914 1 98.31 114 ILE B O 1
ATOM 2202 N N . PRO B 1 115 ? -15.5 -20.734 -6.793 1 97.81 115 PRO B N 1
ATOM 2203 C CA . PRO B 1 115 ? -16.875 -21.094 -7.141 1 97.81 115 PRO B CA 1
ATOM 2204 C C . PRO B 1 115 ? -17.656 -19.906 -7.73 1 97.81 115 PRO B C 1
ATOM 2206 O O . PRO B 1 115 ? -17.578 -18.797 -7.215 1 97.81 115 PRO B O 1
ATOM 2209 N N . GLN B 1 116 ? -18.344 -20.156 -8.766 1 97.31 116 GLN B N 1
ATOM 2210 C CA . GLN B 1 116 ? -19.156 -19.141 -9.438 1 97.31 116 GLN B CA 1
ATOM 2211 C C . GLN B 1 116 ? -20.078 -18.438 -8.461 1 97.31 116 GLN B C 1
ATOM 2213 O O . GLN B 1 116 ? -20.312 -17.234 -8.562 1 97.31 116 GLN B O 1
ATOM 2218 N N . GLU B 1 117 ? -20.641 -19.172 -7.559 1 97.88 117 GLU B N 1
ATOM 2219 C CA . GLU B 1 117 ? -21.578 -18.625 -6.59 1 97.88 117 GLU B CA 1
ATOM 2220 C C . GLU B 1 117 ? -20.922 -17.531 -5.746 1 97.88 117 GLU B C 1
ATOM 2222 O O . GLU B 1 117 ? -21.594 -16.578 -5.34 1 97.88 117 GLU B O 1
ATOM 2227 N N . GLU B 1 118 ? -19.656 -17.703 -5.402 1 97.94 118 GLU B N 1
ATOM 2228 C CA . GLU B 1 118 ? -18.938 -16.688 -4.629 1 97.94 118 GLU B CA 1
ATOM 2229 C C . GLU B 1 118 ? -18.656 -15.445 -5.469 1 97.94 118 GLU B C 1
ATOM 2231 O O . GLU B 1 118 ? -18.734 -14.328 -4.965 1 97.94 118 GLU B O 1
ATOM 2236 N N . ILE B 1 119 ? -18.328 -15.594 -6.695 1 97.75 119 ILE B N 1
ATOM 2237 C CA . ILE B 1 119 ? -18.078 -14.5 -7.625 1 97.75 119 ILE B CA 1
ATOM 2238 C C . ILE B 1 119 ? -19.344 -13.68 -7.812 1 97.75 119 ILE B C 1
ATOM 2240 O O . ILE B 1 119 ? -19.297 -12.445 -7.844 1 97.75 119 ILE B O 1
ATOM 2244 N N . ASP B 1 120 ? -20.453 -14.328 -7.875 1 96.81 120 ASP B N 1
ATOM 2245 C CA . ASP B 1 120 ? -21.734 -13.695 -8.164 1 96.81 120 ASP B CA 1
ATOM 2246 C C . ASP B 1 120 ? -22.188 -12.812 -7 1 96.81 120 ASP B C 1
ATOM 2248 O O . ASP B 1 120 ? -23.094 -11.984 -7.152 1 96.81 120 ASP B O 1
ATOM 2252 N N . LYS B 1 121 ? -21.609 -12.953 -5.844 1 96.5 121 LYS B N 1
ATOM 2253 C CA . LYS B 1 121 ? -21.984 -12.18 -4.664 1 96.5 121 LYS B CA 1
ATOM 2254 C C . LYS B 1 121 ? -21.438 -10.758 -4.742 1 96.5 121 LYS B C 1
ATOM 2256 O O . LYS B 1 121 ? -21.828 -9.898 -3.959 1 96.5 121 LYS B O 1
ATOM 2261 N N . VAL B 1 122 ? -20.5 -10.602 -5.66 1 95.19 122 VAL B N 1
ATOM 2262 C CA . VAL B 1 122 ? -19.844 -9.297 -5.73 1 95.19 122 VAL B CA 1
ATOM 2263 C C . VAL B 1 122 ? -20 -8.719 -7.141 1 95.19 122 VAL B C 1
ATOM 2265 O O . VAL B 1 122 ? -20.078 -9.469 -8.117 1 95.19 122 VAL B O 1
ATOM 2268 N N . ASP B 1 123 ? -20.172 -7.391 -7.195 1 95.75 123 ASP B N 1
ATOM 2269 C CA . ASP B 1 123 ? -19.984 -6.715 -8.477 1 95.75 123 ASP B CA 1
ATOM 2270 C C . ASP B 1 123 ? -18.516 -6.621 -8.844 1 95.75 123 ASP B C 1
ATOM 2272 O O . ASP B 1 123 ? -17.812 -5.703 -8.406 1 95.75 123 ASP B O 1
ATOM 2276 N N . LEU B 1 124 ? -18.062 -7.469 -9.664 1 94.44 124 LEU B N 1
ATOM 2277 C CA . LEU B 1 124 ? -16.641 -7.648 -9.922 1 94.44 124 LEU B CA 1
ATOM 2278 C C . LEU B 1 124 ? -16.016 -6.367 -10.477 1 94.44 124 LEU B C 1
ATOM 2280 O O . LEU B 1 124 ? -14.875 -6.035 -10.156 1 94.44 124 LEU B O 1
ATOM 2284 N N . LYS B 1 125 ? -16.734 -5.746 -11.32 1 91.19 125 LYS B N 1
ATOM 2285 C CA . LYS B 1 125 ? -16.219 -4.504 -11.898 1 91.19 125 LYS B CA 1
ATOM 2286 C C . LYS B 1 125 ? -15.93 -3.475 -10.812 1 91.19 125 LYS B C 1
ATOM 2288 O O . LYS B 1 125 ? -14.844 -2.893 -10.773 1 91.19 125 LYS B O 1
ATOM 2293 N N . SER B 1 126 ? -16.875 -3.295 -9.953 1 94.06 126 SER B N 1
ATOM 2294 C CA . SER B 1 126 ? -16.703 -2.344 -8.859 1 94.06 126 SER B CA 1
ATOM 2295 C C . SER B 1 126 ? -15.695 -2.844 -7.832 1 94.06 126 SER B C 1
ATOM 2297 O O . SER B 1 126 ? -14.914 -2.061 -7.285 1 94.06 126 SER B O 1
ATOM 2299 N N . TRP B 1 127 ? -15.695 -4.125 -7.617 1 95.44 127 TRP B N 1
ATOM 2300 C CA . TRP B 1 127 ? -14.844 -4.711 -6.586 1 95.44 127 TRP B CA 1
ATOM 2301 C C . TRP B 1 127 ? -13.375 -4.602 -6.973 1 95.44 127 TRP B C 1
ATOM 2303 O O . TRP B 1 127 ? -12.539 -4.223 -6.148 1 95.44 127 TRP B O 1
ATOM 2313 N N . ILE B 1 128 ? -13.125 -4.828 -8.211 1 94.06 128 ILE B N 1
ATOM 2314 C CA . ILE B 1 128 ? -11.719 -4.824 -8.625 1 94.06 128 ILE B CA 1
ATOM 2315 C C . ILE B 1 128 ? -11.227 -3.387 -8.766 1 94.06 128 ILE B C 1
ATOM 2317 O O . ILE B 1 128 ? -10.023 -3.129 -8.703 1 94.06 128 ILE B O 1
ATOM 2321 N N . GLY B 1 129 ? -12.141 -2.441 -8.969 1 92.19 129 GLY B N 1
ATOM 2322 C CA . GLY B 1 129 ? -11.797 -1.03 -9.031 1 92.19 129 GLY B CA 1
ATOM 2323 C C . GLY B 1 129 ? -11.133 -0.637 -10.336 1 92.19 129 GLY B C 1
ATOM 2324 O O . GLY B 1 129 ? -10.203 0.176 -10.344 1 92.19 129 GLY B O 1
ATOM 2325 N N . GLY B 1 130 ? -11.539 -1.191 -11.367 1 91.88 130 GLY B N 1
ATOM 2326 C CA . GLY B 1 130 ? -11 -0.854 -12.672 1 91.88 130 GLY B CA 1
ATOM 2327 C C . GLY B 1 130 ? -11.43 0.52 -13.156 1 91.88 130 GLY B C 1
ATOM 2328 O O . GLY B 1 130 ? -12.406 1.081 -12.664 1 91.88 130 GLY B O 1
ATOM 2329 N N . PHE B 1 131 ? -10.625 1.106 -13.969 1 95.69 131 PHE B N 1
ATOM 2330 C CA . PHE B 1 131 ? -10.914 2.406 -14.562 1 95.69 131 PHE B CA 1
ATOM 2331 C C . PHE B 1 131 ? -10.469 2.441 -16.016 1 95.69 131 PHE B C 1
ATOM 2333 O O . PHE B 1 131 ? -9.773 1.539 -16.484 1 95.69 131 PHE B O 1
ATOM 2340 N N . GLU B 1 132 ? -10.906 3.469 -16.734 1 94.94 132 GLU B N 1
ATOM 2341 C CA . GLU B 1 132 ? -10.594 3.553 -18.156 1 94.94 132 GLU B CA 1
ATOM 2342 C C . GLU B 1 132 ? -9.438 4.512 -18.422 1 94.94 132 GLU B C 1
ATOM 2344 O O . GLU B 1 132 ? -8.664 4.32 -19.359 1 94.94 132 GLU B O 1
ATOM 2349 N N . ASP B 1 133 ? -9.398 5.562 -17.578 1 97.81 133 ASP B N 1
ATOM 2350 C CA . ASP B 1 133 ? -8.406 6.613 -17.781 1 97.81 133 ASP B CA 1
ATOM 2351 C C . ASP B 1 133 ? -7.602 6.852 -16.5 1 97.81 133 ASP B C 1
ATOM 2353 O O . ASP B 1 133 ? -8.172 7.18 -15.453 1 97.81 133 ASP B O 1
ATOM 2357 N N . GLU B 1 134 ? -6.332 6.734 -16.578 1 98.44 134 GLU B N 1
ATOM 2358 C CA . GLU B 1 134 ? -5.441 6.805 -15.414 1 98.44 134 GLU B CA 1
ATOM 2359 C C . GLU B 1 134 ? -5.512 8.172 -14.75 1 98.44 134 GLU B C 1
ATOM 2361 O O . GLU B 1 134 ? -5.555 8.273 -13.516 1 98.44 134 GLU B O 1
ATOM 2366 N N . GLU B 1 135 ? -5.477 9.234 -15.531 1 98.69 135 GLU B N 1
ATOM 2367 C CA . GLU B 1 135 ? -5.539 10.586 -14.984 1 98.69 135 GLU B CA 1
ATOM 2368 C C . GLU B 1 135 ? -6.871 10.836 -14.281 1 98.69 135 GLU B C 1
ATOM 2370 O O . GLU B 1 135 ? -6.91 11.383 -13.18 1 98.69 135 GLU B O 1
ATOM 2375 N N . GLU B 1 136 ? -7.98 10.43 -14.93 1 98.56 136 GLU B N 1
ATOM 2376 C CA . GLU B 1 136 ? -9.305 10.578 -14.32 1 98.56 136 GLU B CA 1
ATOM 2377 C C . GLU B 1 136 ? -9.391 9.812 -13.008 1 98.56 136 GLU B C 1
ATOM 2379 O O . GLU B 1 136 ? -10.031 10.266 -12.055 1 98.56 136 GLU B O 1
ATOM 2384 N N . ASN B 1 137 ? -8.805 8.625 -12.961 1 98.56 137 ASN B N 1
ATOM 2385 C CA . ASN B 1 137 ? -8.797 7.844 -11.734 1 98.56 137 ASN B CA 1
ATOM 2386 C C . ASN B 1 137 ? -8.109 8.602 -10.594 1 98.56 137 ASN B C 1
ATOM 2388 O O . ASN B 1 137 ? -8.562 8.547 -9.453 1 98.56 137 ASN B O 1
ATOM 2392 N N . VAL B 1 138 ? -6.965 9.297 -10.906 1 98.88 138 VAL B N 1
ATOM 2393 C CA . VAL B 1 138 ? -6.273 10.086 -9.898 1 98.88 138 VAL B CA 1
ATOM 2394 C C . VAL B 1 138 ? -7.191 11.195 -9.391 1 98.88 138 VAL B C 1
ATOM 2396 O O . VAL B 1 138 ? -7.316 11.406 -8.18 1 98.88 138 VAL B O 1
ATOM 2399 N N . ILE B 1 139 ? -7.863 11.883 -10.281 1 98.88 139 ILE B N 1
ATOM 2400 C CA . ILE B 1 139 ? -8.758 12.977 -9.914 1 98.88 139 ILE B CA 1
ATOM 2401 C C . ILE B 1 139 ? -9.883 12.445 -9.023 1 98.88 139 ILE B C 1
ATOM 2403 O O . ILE B 1 139 ? -10.172 13.016 -7.973 1 98.88 139 ILE B O 1
ATOM 2407 N N . ASP B 1 140 ? -10.5 11.336 -9.453 1 98.56 140 ASP B N 1
ATOM 2408 C CA . ASP B 1 140 ? -11.586 10.727 -8.688 1 98.56 140 ASP B CA 1
ATOM 2409 C C . ASP B 1 140 ? -11.117 10.312 -7.297 1 98.56 140 ASP B C 1
ATOM 2411 O O . ASP B 1 140 ? -11.844 10.484 -6.316 1 98.56 140 ASP B O 1
ATOM 2415 N N . THR B 1 141 ? -9.922 9.719 -7.211 1 98.81 141 THR B N 1
ATOM 2416 C CA . THR B 1 141 ? -9.375 9.258 -5.941 1 98.81 141 THR B CA 1
ATOM 2417 C C . THR B 1 141 ? -9.102 10.43 -5.008 1 98.81 141 THR B C 1
ATOM 2419 O O . THR B 1 141 ? -9.414 10.367 -3.818 1 98.81 141 THR B O 1
ATOM 2422 N N . VAL B 1 142 ? -8.547 11.523 -5.547 1 98.88 142 VAL B N 1
ATOM 2423 C CA . VAL B 1 142 ? -8.336 12.734 -4.766 1 98.88 142 VAL B CA 1
ATOM 2424 C C . VAL B 1 142 ? -9.664 13.211 -4.188 1 98.88 142 VAL B C 1
ATOM 2426 O O . VAL B 1 142 ? -9.75 13.531 -2.998 1 98.88 142 VAL B O 1
ATOM 2429 N N . GLU B 1 143 ? -10.695 13.25 -4.996 1 98.56 143 GLU B N 1
ATOM 2430 C CA . GLU B 1 143 ? -12.008 13.719 -4.562 1 98.56 143 GLU B CA 1
ATOM 2431 C C . GLU B 1 143 ? -12.586 12.82 -3.477 1 98.56 143 GLU B C 1
ATOM 2433 O O . GLU B 1 143 ? -13.211 13.297 -2.527 1 98.56 143 GLU B O 1
ATOM 2438 N N . LYS B 1 144 ? -12.414 11.531 -3.65 1 98.44 144 LYS B N 1
ATOM 2439 C CA . LYS B 1 144 ? -12.898 10.586 -2.652 1 98.44 144 LYS B CA 1
ATOM 2440 C C . LYS B 1 144 ? -12.258 10.844 -1.292 1 98.44 144 LYS B C 1
ATOM 2442 O O . LYS B 1 144 ? -12.938 10.812 -0.264 1 98.44 144 LYS B O 1
ATOM 2447 N N . ILE B 1 145 ? -10.93 11.062 -1.284 1 98.75 145 ILE B N 1
ATOM 2448 C CA . ILE B 1 145 ? -10.227 11.336 -0.036 1 98.75 145 ILE B CA 1
ATOM 2449 C C . ILE B 1 145 ? -10.695 12.672 0.541 1 98.75 145 ILE B C 1
ATOM 2451 O O . ILE B 1 145 ? -11.039 12.758 1.721 1 98.75 145 ILE B O 1
ATOM 2455 N N . ARG B 1 146 ? -10.727 13.688 -0.285 1 98.19 146 ARG B N 1
ATOM 2456 C CA . ARG B 1 146 ? -11.078 15.039 0.123 1 98.19 146 ARG B CA 1
ATOM 2457 C C . ARG B 1 146 ? -12.461 15.086 0.749 1 98.19 146 ARG B C 1
ATOM 2459 O O . ARG B 1 146 ? -12.695 15.828 1.707 1 98.19 146 ARG B O 1
ATOM 2466 N N . ASN B 1 147 ? -13.375 14.297 0.27 1 97.75 147 ASN B N 1
ATOM 2467 C CA . ASN B 1 147 ? -14.773 14.391 0.667 1 97.75 147 ASN B CA 1
ATOM 2468 C C . ASN B 1 147 ? -15.117 13.367 1.751 1 97.75 147 ASN B C 1
ATOM 2470 O O . ASN B 1 147 ? -16.266 13.289 2.195 1 97.75 147 ASN B O 1
ATOM 2474 N N . HIS B 1 148 ? -14.203 12.562 2.111 1 98.19 148 HIS B N 1
ATOM 2475 C CA . HIS B 1 148 ? -14.492 11.578 3.146 1 98.19 148 HIS B CA 1
ATOM 2476 C C . HIS B 1 148 ? -14.734 12.25 4.492 1 98.19 148 HIS B C 1
ATOM 2478 O O . HIS B 1 148 ? -13.961 13.117 4.91 1 98.19 148 HIS B O 1
ATOM 2484 N N . PRO B 1 149 ? -15.711 11.875 5.223 1 98 149 PRO B N 1
ATOM 2485 C CA . PRO B 1 149 ? -16.109 12.578 6.445 1 98 149 PRO B CA 1
ATOM 2486 C C . PRO B 1 149 ? -15.062 12.453 7.555 1 98 149 PRO B C 1
ATOM 2488 O O . PRO B 1 149 ? -15.055 13.25 8.492 1 98 149 PRO B O 1
ATOM 2491 N N . LEU B 1 150 ? -14.195 11.477 7.426 1 98 150 LEU B N 1
ATOM 2492 C CA . LEU B 1 150 ? -13.234 11.242 8.5 1 98 150 LEU B CA 1
ATOM 2493 C C . LEU B 1 150 ? -11.836 11.688 8.078 1 98 150 LEU B C 1
ATOM 2495 O O . LEU B 1 150 ? -10.836 11.258 8.664 1 98 150 LEU B O 1
ATOM 2499 N N . ILE B 1 151 ? -11.688 12.383 7.035 1 98.44 151 ILE B N 1
ATOM 2500 C CA . ILE B 1 151 ? -10.43 13 6.605 1 98.44 151 ILE B CA 1
ATOM 2501 C C . ILE B 1 151 ? -10.5 14.508 6.816 1 98.44 151 ILE B C 1
ATOM 2503 O O . ILE B 1 151 ? -11.461 15.156 6.402 1 98.44 151 ILE B O 1
ATOM 2507 N N . PRO B 1 152 ? -9.57 15.086 7.539 1 97.75 152 PRO B N 1
ATOM 2508 C CA . PRO B 1 152 ? -9.586 16.531 7.758 1 97.75 152 PRO B CA 1
ATOM 2509 C C . PRO B 1 152 ? -9.195 17.328 6.512 1 97.75 152 PRO B C 1
ATOM 2511 O O . PRO B 1 152 ? -8.828 16.734 5.492 1 97.75 152 PRO B O 1
ATOM 2514 N N . ASP B 1 153 ? -9.305 18.594 6.672 1 95.69 153 ASP B N 1
ATOM 2515 C CA . ASP B 1 153 ? -8.891 19.484 5.582 1 95.69 153 ASP B CA 1
ATOM 2516 C C . ASP B 1 153 ? -7.371 19.609 5.523 1 95.69 153 ASP B C 1
ATOM 2518 O O . ASP B 1 153 ? -6.777 20.359 6.293 1 95.69 153 ASP B O 1
ATOM 2522 N N . VAL B 1 154 ? -6.719 18.922 4.691 1 96.44 154 VAL B N 1
ATOM 2523 C CA . VAL B 1 154 ? -5.293 18.984 4.395 1 96.44 154 VAL B CA 1
ATOM 2524 C C . VAL B 1 154 ? -5.086 19.078 2.883 1 96.44 154 VAL B C 1
ATOM 2526 O O . VAL B 1 154 ? -5.961 18.672 2.107 1 96.44 154 VAL B O 1
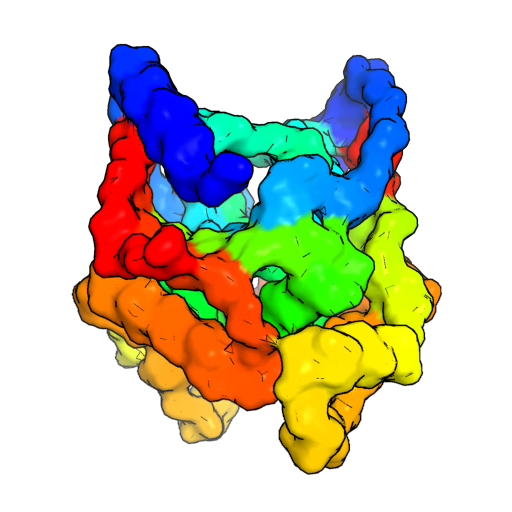ATOM 2529 N N . PRO B 1 155 ? -3.922 19.594 2.455 1 97.44 155 PRO B N 1
ATOM 2530 C CA . PRO B 1 155 ? -3.662 19.578 1.013 1 97.44 155 PRO B CA 1
ATOM 2531 C C . PRO B 1 155 ? -3.57 18.172 0.448 1 97.44 155 PRO B C 1
ATOM 2533 O O . PRO B 1 155 ? -2.83 17.328 0.977 1 97.44 155 PRO B O 1
ATOM 2536 N N . ILE B 1 156 ? -4.324 17.875 -0.557 1 98.31 156 ILE B N 1
ATOM 2537 C CA . ILE B 1 156 ? -4.305 16.625 -1.301 1 98.31 156 ILE B CA 1
ATOM 2538 C C . ILE B 1 156 ? -4.035 16.906 -2.777 1 98.31 156 ILE B C 1
ATOM 2540 O O . ILE B 1 156 ? -4.836 17.562 -3.447 1 98.31 156 ILE B O 1
ATOM 2544 N N . HIS B 1 157 ? -2.928 16.438 -3.252 1 98.5 157 HIS B N 1
ATOM 2545 C CA . HIS B 1 157 ? -2.533 16.656 -4.637 1 98.5 157 HIS B CA 1
ATOM 2546 C C . HIS B 1 157 ? -2.621 15.367 -5.441 1 98.5 157 HIS B C 1
ATOM 2548 O O . HIS B 1 157 ? -2.506 14.273 -4.883 1 98.5 157 HIS B O 1
ATOM 2554 N N . GLY B 1 158 ? -2.93 15.492 -6.699 1 98.88 158 GLY B N 1
ATOM 2555 C CA . GLY B 1 158 ? -2.895 14.398 -7.648 1 98.88 158 GLY B CA 1
ATOM 2556 C C . GLY B 1 158 ? -1.789 14.531 -8.68 1 98.88 158 GLY B C 1
ATOM 2557 O O . GLY B 1 158 ? -1.598 15.609 -9.25 1 98.88 158 GLY B O 1
ATOM 2558 N N . LEU B 1 159 ? -1.023 13.516 -8.852 1 98.94 159 LEU B N 1
ATOM 2559 C CA . LEU B 1 159 ? 0.056 13.516 -9.836 1 98.94 159 LEU B CA 1
ATOM 2560 C C . LEU B 1 159 ? -0.018 12.273 -10.719 1 98.94 159 LEU B C 1
ATOM 2562 O O . LEU B 1 159 ? -0.528 11.234 -10.289 1 98.94 159 LEU B O 1
ATOM 2566 N N . MET B 1 160 ? 0.486 12.422 -11.945 1 98.94 160 MET B N 1
ATOM 2567 C CA . MET B 1 160 ? 0.735 11.305 -12.859 1 98.94 160 MET B CA 1
ATOM 2568 C C . MET B 1 160 ? 2.23 11.086 -13.055 1 98.94 160 MET B C 1
ATOM 2570 O O . MET B 1 160 ? 2.969 12.039 -13.32 1 98.94 160 MET B O 1
ATOM 2574 N N . MET B 1 161 ? 2.641 9.891 -12.906 1 98.88 161 MET B N 1
ATOM 2575 C CA . MET B 1 161 ? 4.027 9.555 -13.219 1 98.88 161 MET B CA 1
ATOM 2576 C C . MET B 1 161 ? 4.117 8.805 -14.539 1 98.88 161 MET B C 1
ATOM 2578 O O . MET B 1 161 ? 3.379 7.844 -14.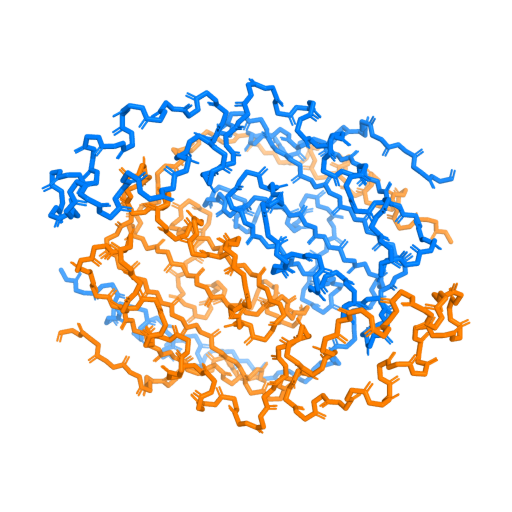766 1 98.88 161 MET B O 1
ATOM 2582 N N . ASP B 1 162 ? 4.996 9.219 -15.422 1 98.81 162 ASP B N 1
ATOM 2583 C CA . ASP B 1 162 ? 5.367 8.398 -16.562 1 98.81 162 ASP B CA 1
ATOM 2584 C C . ASP B 1 162 ? 6.191 7.184 -16.141 1 98.81 162 ASP B C 1
ATOM 2586 O O . ASP B 1 162 ? 7.293 7.332 -15.602 1 98.81 162 ASP B O 1
ATOM 2590 N N . ILE B 1 163 ? 5.711 5.992 -16.406 1 98.62 163 ILE B N 1
ATOM 2591 C CA . ILE B 1 163 ? 6.273 4.781 -15.828 1 98.62 163 ILE B CA 1
ATOM 2592 C C . ILE B 1 163 ? 7.617 4.465 -16.469 1 98.62 163 ILE B C 1
ATOM 2594 O O . ILE B 1 163 ? 8.398 3.674 -15.945 1 98.62 163 ILE B O 1
ATOM 2598 N N . VAL B 1 164 ? 7.91 5.059 -17.609 1 98.5 164 VAL B N 1
ATOM 2599 C CA . VAL B 1 164 ? 9.148 4.797 -18.328 1 98.5 164 VAL B CA 1
ATOM 2600 C C . VAL B 1 164 ? 10.219 5.809 -17.906 1 98.5 164 VAL B C 1
ATOM 2602 O O . VAL B 1 164 ? 11.336 5.43 -17.562 1 98.5 164 VAL B O 1
ATOM 2605 N N . THR B 1 165 ? 9.875 7.137 -17.75 1 98.38 165 THR B N 1
ATOM 2606 C CA . THR B 1 165 ? 10.859 8.195 -17.562 1 98.38 165 THR B CA 1
ATOM 2607 C C . THR B 1 165 ? 10.891 8.656 -16.109 1 98.38 165 THR B C 1
ATOM 2609 O O . THR B 1 165 ? 11.859 9.281 -15.664 1 98.38 165 THR B O 1
ATOM 2612 N N . GLY B 1 166 ? 9.742 8.484 -15.391 1 98.62 166 GLY B N 1
ATOM 2613 C CA . GLY B 1 166 ? 9.641 8.953 -14.016 1 98.62 166 GLY B CA 1
ATOM 2614 C C . GLY B 1 166 ? 9.164 10.383 -13.906 1 98.62 166 GLY B C 1
ATOM 2615 O O . GLY B 1 166 ? 9.047 10.922 -12.797 1 98.62 166 GLY B O 1
ATOM 2616 N N . LYS B 1 167 ? 8.883 10.977 -15.086 1 98.81 167 LYS B N 1
ATOM 2617 C CA . LYS B 1 167 ? 8.398 12.359 -15.07 1 98.81 167 LYS B CA 1
ATOM 2618 C C . LYS B 1 167 ? 7.07 12.469 -14.336 1 98.81 167 LYS B C 1
ATOM 2620 O O . LYS B 1 167 ? 6.184 11.625 -14.516 1 98.81 167 LYS B O 1
ATOM 2625 N N . LEU B 1 168 ? 6.941 13.508 -13.5 1 98.81 168 LEU B N 1
ATOM 2626 C CA . LEU B 1 168 ? 5.707 13.781 -12.766 1 98.81 168 LEU B CA 1
ATOM 2627 C C . LEU B 1 168 ? 4.965 14.961 -13.367 1 98.81 168 LEU B C 1
ATOM 2629 O O . LEU B 1 168 ? 5.574 15.984 -13.688 1 98.81 168 LEU B O 1
ATOM 2633 N N . ASP B 1 169 ? 3.709 14.805 -13.531 1 98.75 169 ASP B N 1
ATOM 2634 C CA . ASP B 1 169 ? 2.812 15.883 -13.93 1 98.75 169 ASP B CA 1
ATOM 2635 C C . ASP B 1 169 ? 1.725 16.109 -12.883 1 98.75 169 ASP B C 1
ATOM 2637 O O . ASP B 1 169 ? 1.07 15.164 -12.445 1 98.75 169 ASP B O 1
ATOM 2641 N N . VAL B 1 170 ? 1.495 17.344 -12.5 1 98.62 170 VAL B N 1
ATOM 2642 C CA . VAL B 1 170 ? 0.456 17.672 -11.523 1 98.62 170 VAL B CA 1
ATOM 2643 C C . VAL B 1 170 ? -0.906 17.703 -12.219 1 98.62 170 VAL B C 1
ATOM 2645 O O . VAL B 1 170 ? -1.081 18.375 -13.234 1 98.62 170 VAL B O 1
ATOM 2648 N N . VAL B 1 171 ? -1.851 16.984 -11.719 1 98.62 171 VAL B N 1
ATOM 2649 C CA . VAL B 1 171 ? -3.176 16.953 -12.328 1 98.62 171 VAL B CA 1
ATOM 2650 C C . VAL B 1 171 ? -4.191 17.594 -11.383 1 98.62 171 VAL B C 1
ATOM 2652 O O . VAL B 1 171 ? -5.246 18.062 -11.82 1 98.62 171 VAL B O 1
ATOM 2655 N N . VAL B 1 172 ? -3.984 17.5 -10.07 1 98.31 172 VAL B N 1
ATOM 2656 C CA . VAL B 1 172 ? -4.723 18.25 -9.047 1 98.31 172 VAL B CA 1
ATOM 2657 C C . VAL B 1 172 ? -3.748 19 -8.148 1 98.31 172 VAL B C 1
ATOM 2659 O O . VAL B 1 172 ? -2.877 18.391 -7.52 1 98.31 172 VAL B O 1
ATOM 2662 N N . ASP B 1 173 ? -3.807 20.266 -8.117 1 97.06 173 ASP B N 1
ATOM 2663 C CA . ASP B 1 173 ? -2.949 21.125 -7.309 1 97.06 173 ASP B CA 1
ATOM 2664 C C . ASP B 1 173 ? -3.738 21.781 -6.18 1 97.06 173 ASP B C 1
ATOM 2666 O O . ASP B 1 173 ? -4.512 22.719 -6.414 1 97.06 173 ASP B O 1
ATOM 2670 N N . ASP B 1 174 ? -3.504 21.281 -4.965 1 92.56 174 ASP B N 1
ATOM 2671 C CA . ASP B 1 174 ? -4.258 21.781 -3.824 1 92.56 174 ASP B CA 1
ATOM 2672 C C . ASP B 1 174 ? -3.396 22.719 -2.969 1 92.56 174 ASP B C 1
ATOM 2674 O O . ASP B 1 174 ? -3.572 22.781 -1.751 1 92.56 174 ASP B O 1
ATOM 2678 N N . ARG B 1 175 ? -2.393 23.344 -3.471 1 83.06 175 ARG B N 1
ATOM 2679 C CA . ARG B 1 175 ? -1.6 24.344 -2.758 1 83.06 175 ARG B CA 1
ATOM 2680 C C . ARG B 1 175 ? -2.42 25.594 -2.477 1 83.06 175 ARG B C 1
ATOM 2682 O O . ARG B 1 175 ? -3.342 25.922 -3.229 1 83.06 175 ARG B O 1
#

Organism: Methanobrevibacter smithii (strain ATCC 35061 / DSM 861 / OCM 144 / PS) (NCBI:txid420247)

Secondary structure (DSSP, 8-state):
--HHHHHHHHHHHHHHHPPP----SS-TT-EEEEEE--GGGTTTHHHHHT--TTSEEEEEEGGG--SSSHHHHHHHHHHHTT---EEEEEEESS-TTBT--HHHHHHHHHHTT--HHHHTTS-HHHHHT-BS-HHHHHHHHHHHHHT-TTS-S--EEEEEE-TTT--EEEEE---/--HHHHHHHHHHHHHHHPPP----SS-TT-EEEEEE--GGGTTTHHHHHT--TTSEEEEEEGGG--SSSHHHHHHHHHHHTT---EEEEEEESS-TTBT--HHHHHHHHHHTT--HHHHTTS-HHHHHT-BS-HHHHHHHHHHHHHT-TTS-S--EEEEEE-TTT--EEEEE---

Nearest PDB structures (foldseek):
  6y04-assembly1_B  TM=9.554E-01  e=1.476E-20  Trichomonas vaginalis
  1g5c-assembly2_D  TM=9.239E-01  e=6.742E-18  Methanothermobacter thermautotrophicus
  1g5c-assembly3_F  TM=9.158E-01  e=6.436E-17  Methanothermobacter thermautotrophicus
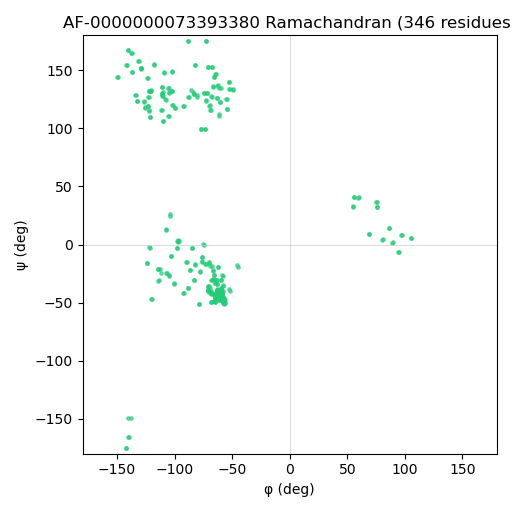  1g5c-assembly3_E  TM=7.704E-01  e=2.734E-18  Methanothermobacter thermautotrophicus
  2w3n-assembly1_B  TM=6.461E-01  e=2.147E-10  Cryptococcus neoformans